Protein AF-A0A2L1S3E0-F1 (afdb_monomer_lite)

Foldseek 3Di:
DADDDAAAFAEEEEEEDDLFLVVCVVVQVVCVVVVGGYEYAYEQLSVVVCVVVVHYYYYLCNFPCLPPPQLQVQLPVQLDDDDPPRSGHSSRSSSLRSQQLVQLCVVPNNVVSVVQCVVQNPNSGANQVSLLRSCVGHVYQEYEGELDDHPNQSNLVNCQVVVRAYEYEHSDQCPPSLQQQLDPSSHPEYEYPDPVSVVVSVVSNHDHYD

Radius of gyration: 16.78 Å; chains: 1; bounding box: 41×42×45 Å

Sequence (210 aa):
MRKLPDGQIDVLFASYGGGHVAALRPVAQALVREGISVGFLGLTMAQADLESHGLDYFGFAELEGANSDDVQAWGRELAGPNVPGSPVAYHESVAYHGLNFRDHVALWGETHAWEHYAKYGRQGFLPVQTMEALLRQLQPGLVVATSSPRAEKALFISARKLGIPRICLVDLFPIQEVEWIAQPGYADILCVLNDQVRDYVISGGGRRIA

pLDDT: mean 93.92, std 6.18, range [63.31, 98.69]

Secondary structure (DSSP, 8-state):
-B-PPSS--SEEEEE-TTHHHHHHHHHHHHHHHTT--EEEEE-TTHHHHHHHTT--BB-GGGSTTTTSHHHHHHHHHHH-S--TT-SS-HHHHHHHHHHHHHHHHHHH-HHHHHHHHHHHGGGG---HHHHHHHHHHH--SEEEEES-TTHHHHHHHHHHHTT--EEEEE-S--TTTHHHHTSTTS-SEEEESSHHHHHHHHHTT---B-

Structure (mmCIF, N/CA/C/O backbone):
data_AF-A0A2L1S3E0-F1
#
_entry.id   AF-A0A2L1S3E0-F1
#
loop_
_atom_site.group_PDB
_atom_site.id
_atom_site.type_symbol
_atom_site.label_atom_id
_atom_site.label_alt_id
_atom_site.label_comp_id
_atom_site.label_asym_id
_atom_site.label_entity_id
_atom_site.label_seq_id
_atom_site.pdbx_PDB_ins_code
_atom_site.Cartn_x
_atom_site.Cartn_y
_atom_site.Cartn_z
_atom_site.occupancy
_atom_site.B_iso_or_equiv
_atom_site.auth_seq_id
_atom_site.auth_comp_id
_atom_site.auth_asym_id
_atom_site.auth_atom_id
_atom_site.pdbx_PDB_model_num
ATOM 1 N N . MET A 1 1 ? -13.302 -13.150 3.688 1.00 75.06 1 MET A N 1
ATOM 2 C CA . MET A 1 1 ? -13.400 -13.582 2.276 1.00 75.06 1 MET A CA 1
ATOM 3 C C . MET A 1 1 ? -12.535 -12.662 1.434 1.00 75.06 1 MET A C 1
ATOM 5 O O . MET A 1 1 ? -12.505 -11.464 1.691 1.00 75.06 1 MET A O 1
ATOM 9 N N . ARG A 1 2 ? -11.803 -13.211 0.461 1.00 89.31 2 ARG A N 1
ATOM 10 C CA . ARG A 1 2 ? -10.956 -12.410 -0.421 1.00 89.31 2 ARG A CA 1
ATOM 11 C C . ARG A 1 2 ? -11.810 -11.704 -1.476 1.00 89.31 2 ARG A C 1
ATOM 13 O O . ARG A 1 2 ? -12.294 -12.356 -2.400 1.00 89.31 2 ARG A O 1
ATOM 20 N N . LYS A 1 3 ? -12.056 -10.409 -1.298 1.00 87.88 3 LYS A N 1
ATOM 21 C CA . LYS A 1 3 ? -12.955 -9.618 -2.139 1.00 87.88 3 LYS A CA 1
ATOM 22 C C . LYS A 1 3 ? -12.604 -8.131 -2.061 1.00 87.88 3 LYS A C 1
ATOM 24 O O . LYS A 1 3 ? -12.509 -7.566 -0.974 1.00 87.88 3 LYS A O 1
ATOM 29 N N . LEU A 1 4 ? -12.467 -7.495 -3.223 1.00 90.50 4 LEU A N 1
ATOM 30 C CA . LEU A 1 4 ? -12.428 -6.038 -3.309 1.00 90.50 4 LEU A CA 1
ATOM 31 C C . LEU A 1 4 ? -13.820 -5.473 -2.966 1.00 90.50 4 LEU A C 1
ATOM 33 O O . LEU A 1 4 ? -14.805 -5.984 -3.505 1.00 90.50 4 LEU A O 1
ATOM 37 N N . PRO A 1 5 ? -13.934 -4.458 -2.092 1.00 90.94 5 PRO A N 1
ATOM 38 C CA . PRO A 1 5 ? -15.223 -3.85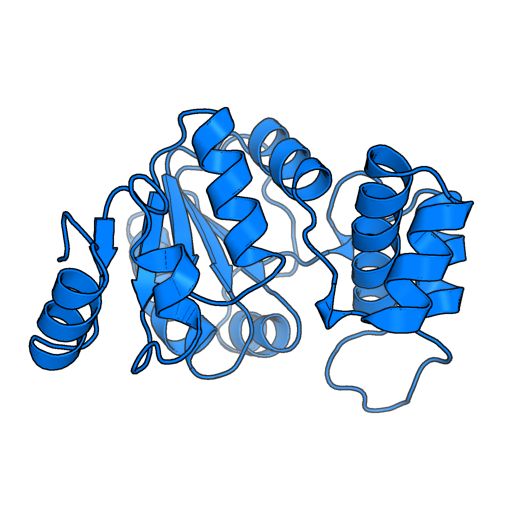2 -1.784 1.00 90.94 5 PRO A CA 1
ATOM 39 C C . PRO A 1 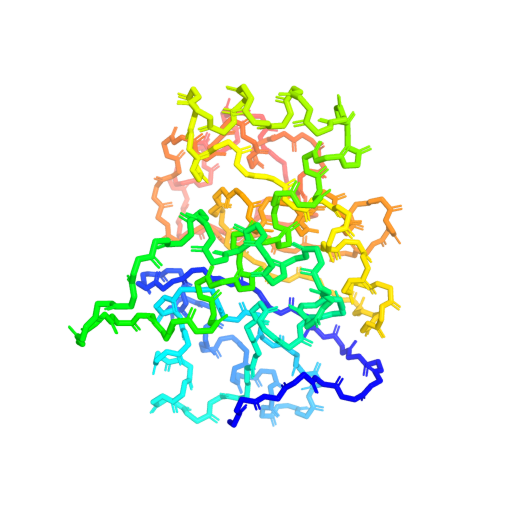5 ? -15.919 -3.304 -3.035 1.00 90.94 5 PRO A C 1
ATOM 41 O O . PRO A 1 5 ? -15.274 -2.748 -3.924 1.00 90.94 5 PRO A O 1
ATOM 44 N N . ASP A 1 6 ? -17.244 -3.443 -3.079 1.00 87.06 6 ASP A N 1
ATOM 45 C CA . ASP A 1 6 ? -18.063 -2.877 -4.146 1.00 87.06 6 ASP A CA 1
ATOM 46 C C . ASP A 1 6 ? -18.447 -1.437 -3.774 1.00 87.06 6 ASP A C 1
ATOM 48 O O . ASP A 1 6 ? -19.172 -1.211 -2.805 1.00 87.06 6 ASP A O 1
ATOM 52 N N . GLY A 1 7 ? -17.993 -0.460 -4.560 1.00 88.50 7 GLY A N 1
ATOM 53 C CA . GLY A 1 7 ? -18.339 0.949 -4.368 1.00 88.50 7 GLY A CA 1
ATOM 54 C C . GLY A 1 7 ? -17.550 1.649 -3.257 1.00 88.50 7 GLY A C 1
ATOM 55 O O . GLY A 1 7 ? -16.414 1.287 -2.951 1.00 88.50 7 GLY A O 1
ATOM 56 N N . GLN A 1 8 ? -18.148 2.706 -2.703 1.00 93.62 8 GLN A N 1
ATOM 57 C CA . GLN A 1 8 ? -17.499 3.559 -1.713 1.00 93.62 8 GLN A CA 1
ATOM 58 C C . GLN A 1 8 ? -17.400 2.871 -0.345 1.00 93.62 8 GLN A C 1
ATOM 60 O O . GLN A 1 8 ? -18.364 2.267 0.127 1.00 93.62 8 GLN A O 1
ATOM 65 N N . ILE A 1 9 ? -16.248 3.015 0.311 1.00 96.81 9 ILE A N 1
ATOM 66 C CA . ILE A 1 9 ? -16.017 2.540 1.683 1.00 96.81 9 ILE A CA 1
ATOM 67 C C . ILE A 1 9 ? -15.732 3.701 2.637 1.00 96.81 9 ILE A C 1
ATOM 69 O O . ILE A 1 9 ? -15.314 4.779 2.216 1.00 96.81 9 ILE A O 1
ATOM 73 N N . ASP A 1 10 ? -15.912 3.479 3.936 1.00 98.25 10 ASP A N 1
ATOM 74 C CA . ASP A 1 10 ? -15.620 4.499 4.943 1.00 98.25 10 ASP A CA 1
ATOM 75 C C . ASP A 1 10 ? -14.121 4.533 5.254 1.00 98.25 10 ASP A C 1
ATOM 77 O O . ASP A 1 10 ? -13.507 5.603 5.271 1.00 98.25 10 ASP A O 1
ATOM 81 N N . VAL A 1 11 ? -13.513 3.358 5.465 1.00 98.50 11 VAL A N 1
ATOM 82 C CA . VAL A 1 11 ? -12.107 3.240 5.871 1.00 98.50 11 VAL A CA 1
ATOM 83 C C . VAL A 1 11 ? -11.378 2.174 5.058 1.00 98.50 11 VAL A C 1
ATOM 85 O O . VAL A 1 11 ? -11.790 1.015 5.012 1.00 98.50 11 VAL A O 1
ATOM 88 N N . LEU A 1 12 ? -10.248 2.554 4.460 1.00 98.69 12 LEU A N 1
ATOM 89 C CA . LEU A 1 12 ? -9.314 1.626 3.827 1.00 98.69 12 LEU A CA 1
ATOM 90 C C . LEU A 1 12 ? -8.128 1.354 4.752 1.00 98.69 12 LEU A C 1
ATOM 92 O O . LEU A 1 12 ? -7.357 2.264 5.052 1.00 98.69 12 LEU A O 1
ATOM 96 N N . PHE A 1 13 ? -7.947 0.095 5.137 1.00 98.56 13 PHE A N 1
ATOM 97 C CA . PHE A 1 13 ? -6.757 -0.393 5.822 1.00 98.56 13 PHE A CA 1
ATOM 98 C C . PHE A 1 13 ? -5.742 -0.970 4.833 1.00 98.56 13 PHE A C 1
ATOM 100 O O . PHE A 1 13 ? -6.129 -1.571 3.830 1.00 98.56 13 PHE A O 1
ATOM 107 N N . ALA A 1 14 ? -4.449 -0.850 5.128 1.00 98.12 14 ALA A N 1
ATOM 108 C CA . ALA A 1 14 ? -3.400 -1.586 4.425 1.00 98.12 14 ALA A CA 1
ATOM 109 C C . ALA A 1 14 ? -2.262 -1.981 5.370 1.00 98.12 14 ALA A C 1
ATOM 111 O O . ALA A 1 14 ? -1.814 -1.165 6.175 1.00 98.12 14 ALA A O 1
ATOM 112 N N . SER A 1 15 ? -1.770 -3.216 5.254 1.00 96.94 15 SER A N 1
ATOM 113 C CA . SER A 1 15 ? -0.577 -3.649 5.991 1.00 96.94 15 SER A CA 1
ATOM 114 C C . SER A 1 15 ? 0.125 -4.846 5.359 1.00 96.94 15 SER A C 1
ATOM 116 O O . SER A 1 15 ? -0.527 -5.729 4.795 1.00 96.94 15 SER A O 1
ATOM 118 N N . TYR A 1 16 ? 1.444 -4.941 5.543 1.00 94.44 16 TYR A N 1
ATOM 119 C CA . TYR A 1 16 ? 2.162 -6.222 5.477 1.00 94.44 16 TYR A CA 1
ATOM 120 C C . TYR A 1 16 ? 1.823 -7.129 6.672 1.00 94.44 16 TYR A C 1
ATOM 122 O O . TYR A 1 16 ? 1.097 -6.749 7.590 1.00 94.44 16 TYR A O 1
ATOM 130 N N . GLY A 1 17 ? 2.296 -8.378 6.632 1.00 92.19 17 GLY A N 1
ATOM 131 C CA . GLY A 1 17 ? 2.063 -9.346 7.707 1.00 92.19 17 GLY A CA 1
ATOM 132 C C . GLY A 1 17 ? 2.899 -9.100 8.969 1.00 92.19 17 GLY A C 1
ATOM 133 O O . GLY A 1 17 ? 3.617 -8.110 9.085 1.00 92.19 17 GLY A O 1
ATOM 134 N N . GLY A 1 18 ? 2.837 -10.041 9.914 1.00 90.69 18 GLY A N 1
ATOM 135 C CA . GLY A 1 18 ? 3.563 -9.947 11.185 1.00 90.69 18 GLY A CA 1
ATOM 136 C C . GLY A 1 18 ? 2.929 -8.939 12.148 1.00 90.69 18 GLY A C 1
ATOM 137 O O . GLY A 1 18 ? 1.706 -8.894 12.275 1.00 90.69 18 GLY A O 1
ATOM 138 N N . GLY A 1 19 ? 3.758 -8.141 12.830 1.00 90.56 19 GLY A N 1
ATOM 139 C CA . GLY A 1 19 ? 3.301 -7.132 13.798 1.00 90.56 19 GLY A CA 1
ATOM 140 C C . GLY A 1 19 ? 2.358 -6.089 13.192 1.00 90.56 19 GLY A C 1
ATOM 141 O O . GLY A 1 19 ? 1.374 -5.718 13.829 1.00 90.56 19 GLY A O 1
ATOM 142 N N . HIS A 1 20 ? 2.586 -5.720 11.929 1.00 93.50 20 HIS A N 1
ATOM 143 C CA . HIS A 1 20 ? 1.802 -4.713 11.217 1.00 93.50 20 HIS A CA 1
ATOM 144 C C . HIS A 1 20 ? 0.307 -5.071 11.141 1.00 93.50 20 HIS A C 1
ATOM 146 O O . HIS A 1 20 ? -0.542 -4.344 11.664 1.00 93.50 20 HIS A O 1
ATOM 152 N N . VAL A 1 21 ? -0.030 -6.222 10.543 1.00 96.00 21 VAL A N 1
ATOM 153 C CA . VAL A 1 21 ? -1.428 -6.682 10.452 1.00 96.00 21 VAL A CA 1
ATOM 154 C C . VAL A 1 21 ? -2.016 -6.991 11.827 1.00 96.00 21 VAL A C 1
ATOM 156 O O . VAL A 1 21 ? -3.173 -6.661 12.081 1.00 96.00 21 VAL A O 1
ATOM 159 N N . ALA A 1 22 ? -1.220 -7.550 12.747 1.00 95.19 22 ALA A N 1
ATOM 160 C CA . ALA A 1 22 ? -1.679 -7.873 14.095 1.00 95.19 22 ALA A CA 1
ATOM 161 C C . ALA A 1 22 ? -2.119 -6.631 14.882 1.00 95.19 22 ALA A C 1
ATOM 163 O O . ALA A 1 22 ? -3.045 -6.720 15.691 1.00 95.19 22 ALA A O 1
ATOM 164 N N . ALA A 1 23 ? -1.497 -5.480 14.618 1.00 94.88 23 ALA A N 1
ATOM 165 C CA . ALA A 1 23 ? -1.839 -4.215 15.249 1.00 94.88 23 ALA A CA 1
ATOM 166 C C . ALA A 1 23 ? -3.093 -3.561 14.634 1.00 94.88 23 ALA A C 1
ATOM 168 O O . ALA A 1 23 ? -3.926 -3.024 15.366 1.00 94.88 23 ALA A O 1
ATOM 169 N N . LEU A 1 24 ? -3.275 -3.635 13.308 1.00 96.81 24 LEU A N 1
ATOM 170 C CA . LEU A 1 24 ? -4.423 -3.013 12.625 1.00 96.81 24 LEU A CA 1
ATOM 171 C C . LEU A 1 24 ? -5.698 -3.864 12.628 1.00 96.81 24 LEU A C 1
ATOM 173 O O . LEU A 1 24 ? -6.802 -3.317 12.696 1.00 96.81 24 LEU A O 1
ATOM 177 N N . ARG A 1 25 ? -5.577 -5.194 12.586 1.00 96.88 25 ARG A N 1
ATOM 178 C CA . ARG A 1 25 ? -6.713 -6.128 12.567 1.00 96.88 25 ARG A CA 1
ATOM 179 C C . ARG A 1 25 ? -7.761 -5.868 13.663 1.00 96.88 25 ARG A C 1
ATOM 181 O O . ARG A 1 25 ? -8.937 -5.779 13.305 1.00 96.88 25 ARG A O 1
ATOM 188 N N . PRO A 1 26 ? -7.417 -5.732 14.962 1.00 97.00 26 PRO A N 1
ATOM 189 C CA . PRO A 1 26 ? -8.428 -5.511 16.000 1.00 97.00 26 PRO A CA 1
ATOM 190 C C . PRO A 1 26 ? -9.176 -4.182 15.830 1.00 97.00 26 PRO A C 1
ATOM 192 O O . PRO A 1 26 ? -10.358 -4.110 16.169 1.00 97.00 26 PRO A O 1
ATOM 195 N N . VAL A 1 27 ? -8.523 -3.157 15.269 1.00 97.25 27 VAL A N 1
ATOM 196 C CA . VAL A 1 27 ? -9.150 -1.863 14.959 1.00 97.25 27 VAL A CA 1
ATOM 197 C C . VAL A 1 27 ? -10.161 -2.032 13.830 1.00 97.25 27 VAL A C 1
ATOM 199 O O . VAL A 1 27 ? -11.324 -1.672 13.995 1.00 97.25 27 VAL A O 1
ATOM 202 N N . ALA A 1 28 ? -9.759 -2.655 12.721 1.00 97.69 28 ALA A N 1
ATOM 203 C CA . ALA A 1 28 ? -10.654 -2.925 11.598 1.00 97.69 28 ALA A CA 1
ATOM 204 C C . ALA A 1 28 ? -11.872 -3.769 12.024 1.00 97.69 28 ALA A C 1
ATOM 206 O O . ALA A 1 28 ? -13.007 -3.432 11.696 1.00 97.69 28 ALA A O 1
ATOM 207 N N . GLN A 1 29 ? -11.664 -4.811 12.837 1.00 97.38 29 GLN A N 1
ATOM 208 C CA . GLN A 1 29 ? -12.752 -5.631 13.384 1.00 97.38 29 GLN A CA 1
ATOM 209 C C . GLN A 1 29 ? -13.701 -4.838 14.291 1.00 97.38 29 GLN A C 1
ATOM 211 O O . GLN A 1 29 ? -14.902 -5.100 14.291 1.00 97.38 29 GLN A O 1
ATOM 216 N N . ALA A 1 30 ? -13.181 -3.898 15.086 1.00 98.06 30 ALA A N 1
ATOM 217 C CA . ALA A 1 30 ? -14.017 -3.034 15.908 1.00 98.06 30 ALA A CA 1
ATOM 218 C C . ALA A 1 30 ? -14.912 -2.141 15.043 1.00 98.06 30 ALA A C 1
ATOM 220 O O . ALA A 1 30 ? -16.110 -2.093 15.290 1.00 98.06 30 ALA A O 1
ATOM 221 N N . LEU A 1 31 ? -14.367 -1.527 13.990 1.00 97.81 31 LEU A N 1
ATOM 222 C CA . LEU A 1 31 ? -15.148 -0.693 13.072 1.00 97.81 31 LEU A CA 1
ATOM 223 C C . LEU A 1 31 ? -16.235 -1.496 12.343 1.00 97.81 31 LEU A C 1
ATOM 225 O O . LEU A 1 31 ? -17.378 -1.053 12.277 1.00 97.81 31 LEU A O 1
ATOM 229 N N . VAL A 1 32 ? -15.919 -2.709 11.878 1.00 96.38 32 VAL A N 1
ATOM 230 C CA . VAL A 1 32 ? -16.915 -3.593 11.245 1.00 96.38 32 VAL A CA 1
ATOM 231 C C . VAL A 1 32 ? -18.059 -3.935 12.209 1.00 96.38 32 VAL A C 1
ATOM 233 O O . VAL A 1 32 ? -19.217 -3.950 11.797 1.00 96.38 32 VAL A O 1
ATOM 236 N N . ARG A 1 33 ? -17.775 -4.168 13.500 1.00 97.19 33 ARG A N 1
ATOM 237 C CA . ARG A 1 33 ? -18.823 -4.413 14.514 1.00 97.19 33 ARG A CA 1
ATOM 238 C C . ARG A 1 33 ? -19.738 -3.209 14.735 1.00 97.19 33 ARG A C 1
ATOM 240 O O . ARG A 1 33 ? -20.910 -3.406 15.033 1.00 97.19 33 ARG A O 1
ATOM 247 N N . GLU A 1 34 ? -19.218 -2.000 14.551 1.00 97.44 34 GLU A N 1
ATOM 248 C CA . GLU A 1 34 ? -19.990 -0.751 14.595 1.00 97.44 34 GLU A CA 1
ATOM 249 C C . GLU A 1 34 ? -20.728 -0.458 13.272 1.00 97.44 34 GLU A C 1
ATOM 251 O O . GLU A 1 34 ? -21.359 0.586 13.128 1.00 97.44 34 GLU A O 1
ATOM 256 N N . GLY A 1 35 ? -20.668 -1.368 12.292 1.00 96.19 35 GLY A N 1
ATOM 257 C CA . GLY A 1 35 ? -21.345 -1.219 11.002 1.00 96.19 35 GLY A CA 1
ATOM 258 C C . GLY A 1 35 ? -20.641 -0.279 10.021 1.00 96.19 35 GLY A C 1
ATOM 259 O O . GLY A 1 35 ? -21.253 0.129 9.037 1.00 96.19 35 GLY A O 1
ATOM 260 N N . ILE A 1 36 ? -19.374 0.063 10.269 1.00 97.06 36 ILE A N 1
ATOM 261 C CA . ILE A 1 36 ? -18.563 0.902 9.379 1.00 97.06 36 ILE A CA 1
ATOM 262 C C . ILE A 1 36 ? -18.049 0.054 8.211 1.00 97.06 36 ILE A C 1
ATOM 264 O O . ILE A 1 36 ? -17.543 -1.057 8.408 1.00 97.06 36 ILE A O 1
ATOM 268 N N . SER A 1 37 ? -18.151 0.586 6.993 1.00 96.69 37 SER A N 1
ATOM 269 C CA . SER A 1 37 ? -17.689 -0.073 5.772 1.00 96.69 37 SER A CA 1
ATOM 270 C C . SER A 1 37 ? -16.164 -0.036 5.680 1.00 96.69 37 SER A C 1
ATOM 272 O O . SER A 1 37 ? -15.549 1.026 5.545 1.00 96.69 37 SER A O 1
ATOM 274 N N . VAL A 1 38 ? -15.540 -1.212 5.755 1.00 97.00 38 VAL A N 1
ATOM 275 C CA . VAL A 1 38 ? -14.083 -1.369 5.792 1.00 97.00 38 VAL A CA 1
ATOM 276 C C . VAL A 1 38 ? -13.591 -2.162 4.585 1.00 97.00 38 VAL A C 1
ATOM 278 O O . VAL A 1 38 ? -14.080 -3.254 4.306 1.00 97.00 38 VAL A O 1
ATOM 281 N N . GLY A 1 39 ? -12.565 -1.642 3.911 1.00 97.69 39 GLY A N 1
ATOM 282 C CA . GLY A 1 39 ? -11.716 -2.410 2.999 1.00 97.69 39 GLY A CA 1
ATOM 283 C C . GLY A 1 39 ? -10.354 -2.677 3.633 1.00 97.69 39 GLY A C 1
ATOM 284 O O . GLY A 1 39 ? -9.822 -1.804 4.315 1.00 97.69 39 GLY A O 1
ATOM 285 N N . PHE A 1 40 ? -9.761 -3.850 3.397 1.00 98.31 40 PHE A N 1
ATOM 286 C CA . PHE A 1 40 ? -8.418 -4.172 3.891 1.00 98.31 40 PHE A CA 1
ATOM 287 C C . PHE A 1 40 ? -7.529 -4.699 2.758 1.00 98.31 40 PHE A C 1
ATOM 289 O O . PHE A 1 40 ? -7.698 -5.826 2.294 1.00 98.31 40 PHE A O 1
ATOM 296 N N . LEU A 1 41 ? -6.544 -3.901 2.341 1.00 98.31 41 LEU A N 1
ATOM 297 C CA . LEU A 1 41 ? -5.479 -4.325 1.436 1.00 98.31 41 LEU A CA 1
ATOM 298 C C . LEU A 1 41 ? -4.438 -5.148 2.215 1.00 98.31 41 LEU A C 1
ATOM 300 O O . LEU A 1 41 ? -3.545 -4.606 2.874 1.00 98.31 41 LEU A O 1
ATOM 304 N N . GLY A 1 42 ? -4.569 -6.471 2.157 1.00 96.81 42 GLY A N 1
ATOM 305 C CA . GLY A 1 42 ? -3.651 -7.413 2.789 1.00 96.81 42 GLY A CA 1
ATOM 306 C C . GLY A 1 42 ? -2.417 -7.642 1.921 1.00 96.81 42 GLY A C 1
ATOM 307 O O . GLY A 1 42 ? -2.506 -8.255 0.856 1.00 96.81 42 GLY A O 1
ATOM 308 N N . LEU A 1 43 ? -1.249 -7.189 2.377 1.00 94.00 43 LEU A N 1
ATOM 309 C CA . LEU A 1 43 ? 0.012 -7.342 1.652 1.00 94.00 43 LEU A CA 1
ATOM 310 C C . LEU A 1 43 ? 0.777 -8.582 2.129 1.00 94.00 43 LEU A C 1
ATOM 312 O O . LEU A 1 43 ? 0.940 -8.811 3.328 1.00 94.00 43 LEU A O 1
ATOM 316 N N . THR A 1 44 ? 1.300 -9.353 1.172 1.00 89.69 44 THR A N 1
ATOM 317 C CA . THR A 1 44 ? 2.129 -10.547 1.409 1.00 89.69 44 THR A CA 1
ATOM 318 C C . THR A 1 44 ? 1.488 -11.527 2.404 1.00 89.69 44 THR A C 1
ATOM 320 O O . THR A 1 44 ? 0.492 -12.170 2.091 1.00 89.69 44 THR A O 1
ATOM 323 N N . MET A 1 45 ? 2.049 -11.628 3.608 1.00 90.00 45 MET A N 1
ATOM 324 C CA . MET A 1 45 ? 1.650 -12.531 4.683 1.00 90.00 45 MET A CA 1
ATOM 325 C C . MET A 1 45 ? 0.418 -12.058 5.456 1.00 90.00 45 MET A C 1
ATOM 327 O O . MET A 1 45 ? -0.156 -12.848 6.201 1.00 90.00 45 MET A O 1
ATOM 331 N N . ALA A 1 46 ? 0.004 -10.795 5.302 1.00 94.25 46 ALA A N 1
ATOM 332 C CA . ALA A 1 46 ? -1.190 -10.285 5.971 1.00 94.25 46 ALA A CA 1
ATOM 333 C C . ALA A 1 46 ? -2.455 -11.031 5.536 1.00 94.25 46 ALA A C 1
ATOM 335 O O . ALA A 1 46 ? -3.378 -11.168 6.325 1.00 94.25 46 ALA A O 1
ATOM 336 N N . GLN A 1 47 ? -2.488 -11.549 4.306 1.00 94.75 47 GLN A N 1
ATOM 337 C CA . GLN A 1 47 ? -3.657 -12.237 3.753 1.00 94.75 47 GLN A CA 1
ATOM 338 C C . GLN A 1 47 ? -4.050 -13.462 4.577 1.00 94.75 47 GLN A C 1
ATOM 340 O O . GLN A 1 47 ? -5.202 -13.580 4.977 1.00 94.75 47 GLN A O 1
ATOM 345 N N . ALA A 1 48 ? -3.080 -14.323 4.900 1.00 93.06 48 ALA A N 1
ATOM 346 C CA . ALA A 1 48 ? -3.322 -15.518 5.705 1.00 93.06 48 ALA A CA 1
ATOM 347 C C . ALA A 1 48 ? -3.822 -15.174 7.118 1.00 93.06 48 ALA A C 1
ATOM 349 O O . ALA A 1 48 ? -4.695 -15.856 7.649 1.00 93.06 48 ALA A O 1
ATOM 350 N N . ASP A 1 49 ? -3.294 -14.101 7.713 1.00 95.12 49 ASP A N 1
ATOM 351 C CA . ASP A 1 49 ? -3.720 -13.622 9.028 1.00 95.12 49 ASP A CA 1
ATOM 352 C C . ASP A 1 49 ? -5.147 -13.047 9.000 1.00 95.12 49 ASP A C 1
ATOM 354 O O . ASP A 1 49 ? -5.973 -13.397 9.844 1.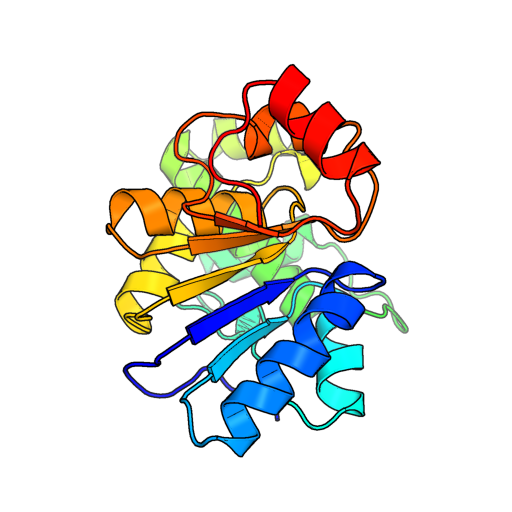00 95.12 49 ASP A O 1
ATOM 358 N N . LEU A 1 50 ? -5.472 -12.212 8.011 1.00 96.25 50 LEU A N 1
ATOM 359 C CA . LEU A 1 50 ? -6.814 -11.645 7.844 1.00 96.25 50 LEU A CA 1
ATOM 360 C C . LEU A 1 50 ? -7.846 -12.753 7.601 1.00 96.25 50 LEU A C 1
ATOM 362 O O . LEU A 1 50 ? -8.912 -12.762 8.221 1.00 96.25 50 LEU A O 1
ATOM 366 N N . GLU A 1 51 ? -7.490 -13.726 6.761 1.00 94.62 51 GLU A N 1
ATOM 367 C CA . GLU A 1 51 ? -8.316 -14.889 6.457 1.00 94.62 51 GLU A CA 1
ATOM 368 C C . GLU A 1 51 ? -8.596 -15.741 7.695 1.00 94.62 51 GLU A C 1
ATOM 370 O O . GLU A 1 51 ? -9.758 -16.036 7.982 1.00 94.62 51 GLU A O 1
ATOM 375 N N . SER A 1 52 ? -7.563 -16.081 8.475 1.00 94.62 52 SER A N 1
ATOM 376 C CA . SER A 1 52 ? -7.723 -16.915 9.673 1.00 94.62 52 SER A CA 1
ATOM 377 C C . SER A 1 52 ? -8.569 -16.252 10.763 1.00 94.62 52 SER A C 1
ATOM 379 O O . SER A 1 52 ? -9.069 -16.936 11.653 1.00 94.62 52 SER A O 1
ATOM 381 N N . HIS A 1 53 ? -8.725 -14.928 10.709 1.00 95.19 53 HIS A N 1
ATOM 382 C CA . HIS A 1 53 ? -9.537 -14.148 11.643 1.00 95.19 53 HIS A CA 1
ATOM 383 C C . HIS A 1 53 ? -10.883 -13.700 11.057 1.00 95.19 53 HIS A C 1
ATOM 385 O O . HIS A 1 53 ? -11.581 -12.897 11.684 1.00 95.19 53 HIS A O 1
ATOM 391 N N . GLY A 1 54 ? -11.253 -14.204 9.876 1.00 93.94 54 GLY A N 1
ATOM 392 C CA . GLY A 1 54 ? -12.552 -13.948 9.260 1.00 93.94 54 GLY A CA 1
ATOM 393 C C . GLY A 1 54 ? -12.784 -12.491 8.861 1.00 93.94 54 GLY A C 1
ATOM 394 O O . GLY A 1 54 ? -13.936 -12.071 8.792 1.00 93.94 54 GLY A O 1
ATOM 395 N N . LEU A 1 55 ? -11.721 -11.715 8.621 1.00 94.50 55 LEU A N 1
ATOM 396 C CA . LEU A 1 55 ? -11.845 -10.350 8.117 1.00 94.50 55 LEU A CA 1
ATOM 397 C C . LEU A 1 55 ? -11.807 -10.367 6.584 1.00 94.50 55 LEU A C 1
ATOM 399 O O . LEU A 1 55 ? -10.999 -11.075 5.978 1.00 94.50 55 LEU A O 1
ATOM 403 N N . ASP A 1 56 ? -12.701 -9.615 5.949 1.00 94.88 56 ASP A N 1
ATOM 404 C CA . ASP A 1 56 ? -12.665 -9.441 4.499 1.00 94.88 56 ASP A CA 1
ATOM 405 C C . ASP A 1 56 ? -11.436 -8.623 4.096 1.00 94.88 56 ASP A C 1
ATOM 407 O O . ASP A 1 56 ? -11.067 -7.645 4.749 1.00 94.88 56 ASP A O 1
ATOM 411 N N . TYR A 1 57 ? -10.775 -9.063 3.030 1.00 97.38 57 TYR A N 1
ATOM 412 C CA . TYR A 1 57 ? -9.540 -8.462 2.546 1.00 97.38 57 TYR A CA 1
ATOM 413 C C . TYR A 1 57 ? -9.427 -8.605 1.034 1.00 97.38 57 TYR A C 1
ATOM 415 O O . TYR A 1 57 ? -10.102 -9.429 0.422 1.00 97.38 57 TYR A O 1
ATOM 423 N N . PHE A 1 58 ? -8.526 -7.849 0.429 1.00 97.75 58 PHE A N 1
ATOM 424 C CA . PHE A 1 58 ? -8.107 -8.030 -0.956 1.00 97.75 58 PHE A CA 1
ATOM 425 C C . PHE A 1 58 ? -6.595 -7.838 -1.076 1.00 97.75 58 PHE A C 1
ATOM 427 O O . PHE A 1 58 ? -5.953 -7.270 -0.191 1.00 97.75 58 PHE A O 1
ATOM 434 N N . GLY A 1 59 ? -6.020 -8.376 -2.141 1.00 97.38 59 GLY A N 1
ATOM 435 C CA . GLY A 1 59 ? -4.606 -8.316 -2.471 1.00 97.38 59 GLY A CA 1
ATOM 436 C C . GLY A 1 59 ? -4.347 -7.556 -3.767 1.00 97.38 59 GLY A C 1
ATOM 437 O O . GLY A 1 59 ? -5.218 -6.872 -4.307 1.00 97.38 59 GLY A O 1
ATOM 438 N N . PHE A 1 60 ? -3.126 -7.691 -4.281 1.00 97.69 60 PHE A N 1
ATOM 439 C CA . PHE A 1 60 ? -2.733 -7.032 -5.527 1.00 97.69 60 PHE A CA 1
ATOM 440 C C . PHE A 1 60 ? -3.455 -7.614 -6.746 1.00 97.69 60 PHE A C 1
ATOM 442 O O . PHE A 1 60 ? -3.685 -6.885 -7.708 1.00 97.69 60 PHE A O 1
ATOM 449 N N . ALA A 1 61 ? -3.835 -8.894 -6.726 1.00 97.38 61 ALA A N 1
ATOM 450 C CA . ALA A 1 61 ? -4.504 -9.517 -7.866 1.00 97.38 61 ALA A CA 1
ATOM 451 C C . ALA A 1 61 ? -5.966 -9.081 -8.041 1.00 97.38 61 ALA A C 1
ATOM 453 O O . ALA A 1 61 ? -6.542 -9.309 -9.102 1.00 97.38 61 ALA A O 1
ATOM 454 N N . GLU A 1 62 ? -6.558 -8.435 -7.035 1.00 96.94 62 GLU A N 1
ATOM 455 C CA . GLU A 1 62 ? -7.889 -7.834 -7.150 1.00 96.94 62 GLU A CA 1
ATOM 456 C C . GLU A 1 62 ? -7.851 -6.388 -7.665 1.00 96.94 62 GLU A C 1
ATOM 458 O O . GLU A 1 62 ? -8.905 -5.813 -7.931 1.00 96.94 62 GLU A O 1
ATOM 463 N N . LEU A 1 63 ? -6.666 -5.783 -7.802 1.00 97.44 63 LEU A N 1
ATOM 464 C CA . LEU A 1 63 ? -6.540 -4.393 -8.234 1.00 97.44 63 LEU A CA 1
ATOM 465 C C . LEU A 1 63 ? -6.782 -4.234 -9.737 1.00 97.44 63 LEU A C 1
ATOM 467 O O . LEU A 1 63 ? -6.525 -5.130 -10.547 1.00 97.44 63 LEU A O 1
ATOM 471 N N . GLU A 1 64 ? -7.231 -3.043 -10.124 1.00 96.00 64 GLU A N 1
ATOM 472 C CA . GLU A 1 64 ? -7.459 -2.708 -11.523 1.00 96.00 64 GLU A CA 1
ATOM 473 C C . GLU A 1 64 ? -6.190 -2.898 -12.373 1.00 96.00 64 GLU A C 1
ATOM 475 O O . GLU A 1 64 ? -5.084 -2.441 -12.062 1.00 96.00 64 GLU A O 1
ATOM 480 N N . GLY A 1 65 ? -6.356 -3.601 -13.492 1.00 96.81 65 GLY A N 1
ATOM 481 C CA . GLY A 1 65 ? -5.264 -3.917 -14.401 1.00 96.81 65 GLY A CA 1
ATOM 482 C C . GLY A 1 65 ? -4.347 -5.046 -13.927 1.00 96.81 65 GLY A C 1
ATOM 483 O O . GLY A 1 65 ? -3.435 -5.390 -14.672 1.00 96.81 65 GLY A O 1
ATOM 484 N N . ALA A 1 66 ? -4.589 -5.684 -12.775 1.00 97.56 66 ALA A N 1
ATOM 485 C CA . ALA A 1 66 ? -3.802 -6.842 -12.344 1.00 97.56 66 ALA A CA 1
ATOM 486 C C . ALA A 1 66 ? -3.764 -7.962 -13.399 1.00 97.56 66 ALA A C 1
ATOM 488 O O . ALA A 1 66 ? -2.757 -8.646 -13.530 1.00 97.56 66 ALA A O 1
ATOM 489 N N . ASN A 1 67 ? -4.834 -8.113 -14.186 1.00 97.69 67 ASN A N 1
ATOM 490 C CA . ASN A 1 67 ? -4.969 -9.134 -15.231 1.00 97.69 67 ASN A CA 1
ATOM 491 C C . ASN A 1 67 ? -4.625 -8.644 -16.650 1.00 97.69 67 ASN A C 1
ATOM 493 O O . ASN A 1 67 ? -4.874 -9.371 -17.605 1.00 97.69 67 ASN A O 1
ATOM 497 N N . SER A 1 68 ? -4.093 -7.427 -16.807 1.00 98.31 68 SER A N 1
ATOM 498 C CA . SER A 1 68 ? -3.659 -6.929 -18.123 1.00 98.31 68 SER A CA 1
ATOM 499 C C . SER A 1 68 ? -2.418 -7.670 -18.631 1.00 98.31 68 SER A C 1
ATOM 501 O O . SER A 1 68 ? -1.599 -8.132 -17.834 1.00 98.31 68 SER A O 1
ATOM 503 N N . ASP A 1 69 ? -2.300 -7.824 -19.953 1.00 98.31 69 ASP A N 1
ATOM 504 C CA . ASP A 1 69 ? -1.277 -8.674 -20.578 1.00 98.31 69 ASP A CA 1
ATOM 505 C C . ASP A 1 69 ? 0.155 -8.239 -20.238 1.00 98.31 69 ASP A C 1
ATOM 507 O O . ASP A 1 69 ? 1.004 -9.088 -19.962 1.00 98.31 69 ASP A O 1
ATOM 511 N N . ASP A 1 70 ? 0.413 -6.930 -20.198 1.00 97.56 70 ASP A N 1
ATOM 512 C CA . ASP A 1 70 ? 1.697 -6.329 -19.822 1.00 97.56 70 ASP A CA 1
ATOM 513 C C . ASP A 1 70 ? 2.054 -6.642 -18.361 1.00 97.56 70 ASP A C 1
ATOM 515 O O . ASP A 1 70 ? 3.110 -7.214 -18.080 1.00 97.56 70 ASP A O 1
ATOM 519 N N . VAL A 1 71 ? 1.132 -6.370 -17.431 1.00 98.44 71 VAL A N 1
ATOM 520 C CA . VAL A 1 71 ? 1.285 -6.662 -15.996 1.00 98.44 71 VAL A CA 1
ATOM 521 C C . VAL A 1 71 ? 1.523 -8.148 -15.766 1.00 98.44 71 VAL A C 1
ATOM 523 O O . VAL A 1 71 ? 2.374 -8.529 -14.965 1.00 98.44 71 VAL A O 1
ATOM 526 N N . GLN A 1 72 ? 0.793 -9.003 -16.472 1.00 98.56 72 GLN A N 1
ATOM 527 C CA . GLN A 1 72 ? 0.924 -10.449 -16.358 1.00 98.56 72 GLN A CA 1
ATOM 528 C C . GLN A 1 72 ? 2.250 -10.958 -16.939 1.00 98.56 72 GLN A C 1
ATOM 530 O O . GLN A 1 72 ? 2.854 -11.868 -16.363 1.00 98.56 72 GLN A O 1
ATOM 535 N N . ALA A 1 73 ? 2.721 -10.386 -18.050 1.00 98.38 73 ALA A N 1
ATOM 536 C CA . ALA A 1 73 ? 4.007 -10.722 -18.652 1.00 98.38 73 ALA A CA 1
ATOM 537 C C . ALA A 1 73 ? 5.175 -10.326 -17.736 1.00 98.38 73 ALA A C 1
ATOM 539 O O . ALA A 1 73 ? 5.904 -11.210 -17.277 1.00 98.38 73 ALA A O 1
ATOM 540 N N . TRP A 1 74 ? 5.289 -9.040 -17.386 1.00 98.50 74 TRP A N 1
ATOM 541 C CA . TRP A 1 74 ? 6.330 -8.554 -16.475 1.00 98.50 74 TRP A CA 1
ATOM 542 C C . TRP A 1 74 ? 6.229 -9.222 -15.105 1.00 98.50 74 TRP A C 1
ATOM 544 O O . TRP A 1 74 ? 7.228 -9.642 -14.532 1.00 98.50 74 TRP A O 1
ATOM 554 N N . GLY A 1 75 ? 5.015 -9.390 -14.581 1.00 98.31 75 GLY A N 1
ATOM 555 C CA . GLY A 1 75 ? 4.783 -10.012 -13.284 1.00 98.31 75 GLY A CA 1
ATOM 556 C C . GLY A 1 75 ? 5.322 -11.439 -13.199 1.00 98.31 75 GLY A C 1
ATOM 557 O O . GLY A 1 75 ? 5.953 -11.783 -12.203 1.00 98.31 75 GLY A O 1
ATOM 558 N N . ARG A 1 76 ? 5.126 -12.263 -14.238 1.00 98.38 76 ARG A N 1
ATOM 559 C CA . ARG A 1 76 ? 5.677 -13.630 -14.290 1.00 98.38 76 ARG A CA 1
ATOM 560 C C . ARG A 1 76 ? 7.193 -13.639 -14.428 1.00 98.38 76 ARG A C 1
ATOM 562 O O . ARG A 1 76 ? 7.847 -14.439 -13.764 1.00 98.38 76 ARG A O 1
ATOM 569 N N . GLU A 1 77 ? 7.736 -12.758 -15.261 1.00 97.88 77 GLU A N 1
ATOM 570 C CA . GLU A 1 77 ? 9.184 -12.627 -15.438 1.00 97.88 77 GLU A CA 1
ATOM 571 C C . GLU A 1 77 ? 9.871 -12.248 -14.119 1.00 97.88 77 GLU A C 1
ATOM 573 O O . GLU A 1 77 ? 10.827 -12.897 -13.697 1.00 97.88 77 GLU A O 1
ATOM 578 N N . LEU A 1 78 ? 9.324 -11.255 -13.419 1.00 97.81 78 LEU A N 1
ATOM 579 C CA . LEU A 1 78 ? 9.890 -10.714 -12.187 1.00 97.81 78 LEU A CA 1
ATOM 580 C C . LEU A 1 78 ? 9.637 -11.586 -10.952 1.00 97.81 78 LEU A C 1
ATOM 582 O O . LEU A 1 78 ? 10.504 -11.665 -10.079 1.00 97.81 78 LEU A O 1
ATOM 586 N N . ALA A 1 79 ? 8.467 -12.229 -10.855 1.00 96.12 79 ALA A N 1
ATOM 587 C CA . ALA A 1 79 ? 8.150 -13.137 -9.751 1.00 96.12 79 ALA A CA 1
ATOM 588 C C . ALA A 1 79 ? 8.925 -14.462 -9.845 1.00 96.12 79 ALA A C 1
ATOM 590 O O . ALA A 1 79 ? 9.080 -15.152 -8.835 1.00 96.12 79 ALA A O 1
ATOM 591 N N . GLY A 1 80 ? 9.415 -14.815 -11.037 1.00 94.94 80 GLY A N 1
ATOM 592 C CA . GLY A 1 80 ? 10.097 -16.077 -11.286 1.00 94.94 80 GLY A CA 1
ATOM 593 C C . GLY A 1 80 ? 9.146 -17.283 -11.254 1.00 94.94 80 GLY A C 1
ATOM 594 O O . GLY A 1 80 ? 7.928 -17.131 -11.394 1.00 94.94 80 GLY A O 1
ATOM 595 N N . PRO A 1 81 ? 9.679 -18.510 -11.117 1.00 93.75 81 PRO A N 1
ATOM 596 C CA . PRO A 1 81 ? 8.864 -19.719 -11.105 1.00 93.75 81 PRO A CA 1
ATOM 597 C C . PRO A 1 81 ? 8.022 -19.828 -9.829 1.00 93.75 81 PRO A C 1
ATOM 599 O O . PRO A 1 81 ? 8.435 -19.411 -8.748 1.00 93.75 81 PRO A O 1
ATOM 602 N N . ASN A 1 82 ? 6.852 -20.461 -9.942 1.00 93.69 82 ASN A N 1
ATOM 603 C CA . ASN A 1 82 ? 6.030 -20.791 -8.783 1.00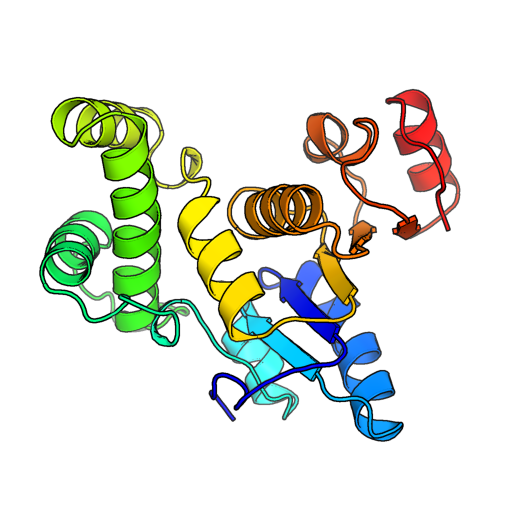 93.69 82 ASN A CA 1
ATOM 604 C C . ASN A 1 82 ? 6.775 -21.771 -7.861 1.00 93.69 82 ASN A C 1
ATOM 606 O O . ASN A 1 82 ? 7.161 -22.859 -8.291 1.00 93.69 82 ASN A O 1
ATOM 610 N N . VAL A 1 83 ? 6.943 -21.392 -6.595 1.00 89.94 83 VAL A N 1
ATOM 611 C CA . VAL A 1 83 ? 7.586 -22.214 -5.567 1.00 89.94 83 VAL A CA 1
ATOM 612 C C . VAL A 1 83 ? 6.503 -22.861 -4.696 1.00 89.94 83 VAL A C 1
ATOM 614 O O . VAL A 1 83 ? 5.814 -22.149 -3.958 1.00 89.94 83 VAL A O 1
ATOM 617 N N . PRO A 1 84 ? 6.341 -24.198 -4.738 1.00 87.62 84 PRO A N 1
ATOM 618 C CA . PRO A 1 84 ? 5.396 -24.899 -3.875 1.00 87.62 84 PRO A CA 1
ATOM 619 C C . PRO A 1 84 ? 5.649 -24.601 -2.394 1.00 87.62 84 PRO A C 1
ATOM 621 O O . PRO A 1 84 ? 6.789 -24.610 -1.937 1.00 87.62 84 PRO A O 1
ATOM 624 N N . GLY A 1 85 ? 4.579 -24.343 -1.640 1.00 83.31 85 GLY A N 1
ATOM 625 C CA . GLY A 1 85 ? 4.674 -24.004 -0.217 1.00 83.31 85 GLY A CA 1
ATOM 626 C C . GLY A 1 85 ? 5.116 -22.566 0.072 1.00 83.31 85 GLY A C 1
ATOM 627 O O . GLY A 1 85 ? 5.286 -22.223 1.241 1.00 83.31 85 GLY A O 1
ATOM 628 N N . SER A 1 86 ? 5.276 -21.715 -0.954 1.00 86.75 86 SER A N 1
ATOM 629 C CA . SER A 1 86 ? 5.402 -20.270 -0.749 1.00 86.75 86 SER A CA 1
ATOM 630 C C . SER A 1 86 ? 4.202 -19.763 0.052 1.00 86.75 86 SER A C 1
ATOM 632 O O . SER A 1 86 ? 3.060 -20.095 -0.276 1.00 86.75 86 SER A O 1
ATOM 634 N N . PRO A 1 87 ? 4.430 -18.938 1.082 1.00 84.75 87 PRO A N 1
ATOM 635 C CA . PRO A 1 87 ? 3.350 -18.499 1.943 1.00 84.75 87 PRO A CA 1
ATOM 636 C C . PRO A 1 87 ? 2.516 -17.366 1.317 1.00 84.75 87 PRO A C 1
ATOM 638 O O . PRO A 1 87 ? 1.447 -17.033 1.817 1.00 84.75 87 PRO A O 1
ATOM 641 N N . VAL A 1 88 ? 2.984 -16.799 0.199 1.00 89.25 88 VAL A N 1
ATOM 642 C CA . VAL A 1 88 ? 2.215 -15.900 -0.667 1.00 89.25 88 VAL A CA 1
ATOM 643 C C . VAL A 1 88 ? 1.867 -16.652 -1.945 1.00 89.25 88 VAL A C 1
ATOM 645 O O . VAL A 1 88 ? 2.749 -17.248 -2.574 1.00 89.25 88 VAL A O 1
ATOM 648 N N . ALA A 1 89 ? 0.594 -16.606 -2.337 1.00 92.69 89 ALA A N 1
ATOM 649 C CA . ALA A 1 89 ? 0.121 -17.247 -3.555 1.00 92.69 89 ALA A CA 1
ATOM 650 C C . ALA A 1 89 ? 0.839 -16.695 -4.801 1.00 92.69 89 ALA A C 1
ATOM 652 O O . ALA A 1 89 ? 1.211 -15.520 -4.874 1.00 92.69 89 ALA A O 1
ATOM 653 N N . TYR A 1 90 ? 1.037 -17.544 -5.808 1.00 95.69 90 TYR A N 1
ATOM 654 C CA . TYR A 1 90 ? 1.818 -17.157 -6.982 1.00 95.69 90 TYR A CA 1
ATOM 655 C C . TYR A 1 90 ? 1.166 -16.020 -7.777 1.00 95.69 90 TYR A C 1
ATOM 657 O O . TYR A 1 90 ? 1.850 -15.080 -8.168 1.00 95.69 90 TYR A O 1
ATOM 665 N N . HIS A 1 91 ? -0.158 -16.049 -7.959 1.00 95.44 91 HIS A N 1
ATOM 666 C CA . HIS A 1 91 ? -0.875 -14.994 -8.682 1.00 95.44 91 HIS A CA 1
ATOM 667 C C . HIS A 1 91 ? -0.793 -13.636 -7.973 1.00 95.44 91 HIS A C 1
ATOM 669 O O . HIS A 1 91 ? -0.693 -12.612 -8.642 1.00 95.44 91 HIS A O 1
ATOM 675 N N . GLU A 1 92 ? -0.738 -13.624 -6.638 1.00 96.12 92 GLU A N 1
ATOM 676 C CA . GLU A 1 92 ? -0.452 -12.412 -5.860 1.00 96.12 92 GLU A CA 1
ATOM 677 C C . GLU A 1 92 ? 0.946 -11.880 -6.129 1.00 96.12 92 GLU A C 1
ATOM 679 O O . GLU A 1 92 ? 1.134 -10.679 -6.300 1.00 96.12 92 GLU A O 1
ATOM 684 N N . SER A 1 93 ? 1.930 -12.776 -6.200 1.00 96.62 93 SER A N 1
ATOM 685 C CA . SER A 1 93 ? 3.305 -12.393 -6.511 1.00 96.62 93 SER A CA 1
ATOM 686 C C . SER A 1 93 ? 3.412 -11.818 -7.923 1.00 96.62 93 SER A C 1
ATOM 688 O O . SER A 1 93 ? 4.058 -10.788 -8.101 1.00 96.62 93 SER A O 1
ATOM 690 N N . VAL A 1 94 ? 2.744 -12.427 -8.907 1.00 98.19 94 VAL A N 1
ATOM 691 C CA . VAL A 1 94 ? 2.685 -11.925 -10.289 1.00 98.19 94 VAL A CA 1
ATOM 692 C C . VAL A 1 94 ? 2.041 -10.540 -10.332 1.00 98.19 94 VAL A C 1
ATOM 694 O O . VAL A 1 94 ? 2.653 -9.609 -10.852 1.00 98.19 94 VAL A O 1
ATOM 697 N N . ALA A 1 95 ? 0.858 -10.369 -9.736 1.00 98.19 95 ALA A N 1
ATOM 698 C CA . ALA A 1 95 ? 0.164 -9.083 -9.719 1.00 98.19 95 ALA A CA 1
ATOM 699 C C . ALA A 1 95 ? 0.971 -8.000 -8.987 1.00 98.19 95 ALA A C 1
ATOM 701 O O . ALA A 1 95 ? 1.090 -6.879 -9.482 1.00 98.19 95 ALA A O 1
ATOM 702 N N . TYR A 1 96 ? 1.585 -8.339 -7.848 1.00 97.75 96 TYR A N 1
ATOM 703 C CA . TYR A 1 96 ? 2.459 -7.431 -7.110 1.00 97.75 96 TYR A CA 1
ATOM 704 C C . TYR A 1 96 ? 3.619 -6.953 -7.980 1.00 97.75 96 TYR A C 1
ATOM 706 O O . TYR A 1 96 ? 3.796 -5.748 -8.140 1.00 97.75 96 TYR A O 1
ATOM 714 N N . HIS A 1 97 ? 4.394 -7.858 -8.578 1.00 98.38 97 HIS A N 1
ATOM 715 C CA . HIS A 1 97 ? 5.540 -7.439 -9.385 1.00 98.38 97 HIS A CA 1
ATOM 716 C C . HIS A 1 97 ? 5.106 -6.684 -10.643 1.00 98.38 97 HIS A C 1
ATOM 718 O O . HIS A 1 97 ? 5.668 -5.632 -10.930 1.00 98.38 97 HIS A O 1
ATOM 724 N N . GLY A 1 98 ? 4.083 -7.170 -11.347 1.00 98.56 98 GLY A N 1
ATOM 725 C CA . GLY A 1 98 ? 3.619 -6.568 -12.592 1.00 98.56 98 GLY A CA 1
ATOM 726 C C . GLY A 1 98 ? 3.075 -5.152 -12.409 1.00 98.56 98 GLY A C 1
ATOM 727 O O . GLY A 1 98 ? 3.467 -4.251 -13.145 1.00 98.56 98 GLY A O 1
ATOM 728 N N . LEU A 1 99 ? 2.228 -4.920 -11.399 1.00 98.69 99 LEU A N 1
ATOM 729 C CA . LEU A 1 99 ? 1.663 -3.591 -11.135 1.00 98.69 99 LEU A CA 1
ATOM 730 C C . LEU A 1 99 ? 2.732 -2.603 -10.660 1.00 98.69 99 LEU A C 1
ATOM 732 O O . LEU A 1 99 ? 2.782 -1.470 -11.132 1.00 98.69 99 LEU A O 1
ATOM 736 N N . ASN A 1 100 ? 3.630 -3.037 -9.769 1.00 98.56 100 ASN A N 1
ATOM 737 C CA . ASN A 1 100 ? 4.725 -2.179 -9.318 1.00 98.56 100 ASN A CA 1
ATOM 738 C C . ASN A 1 100 ? 5.696 -1.839 -10.459 1.00 98.56 100 ASN A C 1
ATOM 740 O O . ASN A 1 100 ? 6.182 -0.710 -10.532 1.00 98.56 100 ASN A O 1
ATOM 744 N N . PHE A 1 101 ? 5.971 -2.791 -11.352 1.00 98.69 101 PHE A N 1
ATOM 745 C CA . PHE A 1 101 ? 6.818 -2.543 -12.512 1.00 98.69 101 PHE A CA 1
ATOM 746 C C . PHE A 1 101 ? 6.129 -1.637 -13.535 1.00 98.69 101 PHE A C 1
ATOM 748 O O . PHE A 1 101 ? 6.761 -0.713 -14.037 1.00 98.69 101 PHE A O 1
ATOM 755 N N . ARG A 1 102 ? 4.822 -1.805 -13.771 1.00 98.56 102 ARG A N 1
ATOM 756 C CA . ARG A 1 102 ? 4.040 -0.899 -14.625 1.00 98.56 102 ARG A CA 1
ATOM 757 C C . ARG A 1 102 ? 4.113 0.551 -14.141 1.00 98.56 102 ARG A C 1
ATOM 759 O O . ARG A 1 102 ? 4.286 1.452 -14.955 1.00 98.56 102 ARG A O 1
ATOM 766 N N . ASP A 1 103 ? 4.060 0.779 -12.829 1.00 98.44 103 ASP A N 1
ATOM 767 C CA . ASP A 1 103 ? 4.273 2.108 -12.244 1.00 98.44 103 ASP A CA 1
ATOM 768 C C . ASP A 1 103 ? 5.682 2.664 -12.549 1.00 98.44 103 ASP A C 1
ATOM 770 O O . ASP A 1 103 ? 5.821 3.848 -12.863 1.00 98.44 103 ASP A O 1
ATOM 774 N N . HIS A 1 104 ? 6.734 1.833 -12.504 1.00 98.38 104 HIS A N 1
ATOM 775 C CA . HIS A 1 104 ? 8.089 2.238 -12.918 1.00 98.38 104 HIS A CA 1
ATOM 776 C C . HIS A 1 104 ? 8.165 2.561 -14.414 1.00 98.38 104 HIS A C 1
ATOM 778 O O . HIS A 1 104 ? 8.751 3.580 -14.780 1.00 98.38 104 HIS A O 1
ATOM 784 N N . VAL A 1 105 ? 7.546 1.743 -15.270 1.00 98.50 105 VAL A N 1
ATOM 785 C CA . VAL A 1 105 ? 7.476 1.976 -16.723 1.00 98.50 105 VAL A CA 1
ATOM 786 C C . VAL A 1 105 ? 6.766 3.297 -17.017 1.00 98.50 105 VAL A C 1
ATOM 788 O O . VAL A 1 105 ? 7.264 4.099 -17.805 1.00 98.50 105 VAL A O 1
ATOM 791 N N . ALA A 1 106 ? 5.648 3.573 -16.346 1.00 97.69 106 ALA A N 1
ATOM 792 C CA . ALA A 1 106 ? 4.922 4.830 -16.500 1.00 97.69 106 ALA A CA 1
ATOM 793 C C . ALA A 1 106 ? 5.740 6.051 -16.038 1.00 97.69 106 ALA A C 1
ATOM 795 O O . ALA A 1 106 ? 5.545 7.152 -16.553 1.00 97.69 106 ALA A O 1
ATOM 796 N N . LEU A 1 107 ? 6.648 5.872 -15.073 1.00 96.81 107 LEU A N 1
ATOM 797 C CA . LEU A 1 107 ? 7.461 6.951 -14.514 1.00 96.81 107 LEU A CA 1
ATOM 798 C C . LEU A 1 107 ? 8.747 7.227 -15.312 1.00 96.81 107 LEU A C 1
ATOM 800 O O . LEU A 1 107 ? 9.134 8.388 -15.450 1.00 96.81 107 LEU A O 1
ATOM 804 N N . TRP A 1 108 ? 9.422 6.188 -15.808 1.00 97.56 108 TRP A N 1
ATOM 805 C CA . TRP A 1 108 ? 10.771 6.297 -16.390 1.00 97.56 108 TRP A CA 1
ATOM 806 C C . TRP A 1 108 ? 10.910 5.712 -17.804 1.00 97.56 108 TRP A C 1
ATOM 808 O O . TRP A 1 108 ? 11.971 5.839 -18.426 1.00 97.56 108 TRP A O 1
ATOM 818 N N . GLY A 1 109 ? 9.858 5.086 -18.331 1.00 98.25 109 GLY A N 1
ATOM 819 C CA . GLY A 1 109 ? 9.927 4.244 -19.523 1.00 98.25 109 GLY A CA 1
ATOM 820 C C . GLY A 1 109 ? 10.510 2.860 -19.221 1.00 98.25 109 GLY A C 1
ATOM 821 O O . GLY A 1 109 ? 11.177 2.646 -18.209 1.00 98.25 109 GLY A O 1
ATOM 822 N N . GLU A 1 110 ? 10.258 1.904 -20.114 1.00 98.06 110 GLU A N 1
ATOM 823 C CA . GLU A 1 110 ? 10.557 0.487 -19.870 1.00 98.06 110 GLU A CA 1
ATOM 824 C C . GLU A 1 110 ? 12.049 0.192 -19.672 1.00 98.06 110 GLU A C 1
ATOM 826 O O . GLU A 1 110 ? 12.412 -0.492 -18.718 1.00 98.06 110 GLU A O 1
ATOM 831 N N . THR A 1 111 ? 12.929 0.758 -20.504 1.00 98.31 111 THR A N 1
ATOM 832 C CA . THR A 1 111 ? 14.383 0.555 -20.378 1.00 98.31 111 THR A CA 1
ATOM 833 C C . THR A 1 111 ? 14.893 0.940 -18.988 1.00 98.31 111 THR A C 1
ATOM 835 O O . THR A 1 111 ? 15.548 0.141 -18.322 1.00 98.31 111 THR A O 1
ATOM 838 N N . HIS A 1 112 ? 14.547 2.136 -18.507 1.00 98.25 112 HIS A N 1
ATOM 839 C CA . HIS A 1 112 ? 14.989 2.603 -17.193 1.00 98.25 112 HIS A CA 1
ATOM 840 C C . HIS A 1 112 ? 14.292 1.862 -16.046 1.00 98.25 112 HIS A C 1
ATOM 842 O O . HIS A 1 112 ? 14.889 1.691 -14.983 1.00 98.25 112 HIS A O 1
ATOM 848 N N . ALA A 1 113 ? 13.052 1.400 -16.239 1.00 98.31 113 ALA A N 1
ATOM 849 C CA . ALA A 1 113 ? 12.371 0.553 -15.263 1.00 98.31 113 ALA A CA 1
ATOM 850 C C . ALA A 1 113 ? 13.140 -0.760 -15.045 1.00 98.31 113 ALA A C 1
ATOM 852 O O . ALA A 1 113 ? 13.392 -1.142 -13.900 1.00 98.31 113 ALA A O 1
ATOM 853 N N . TRP A 1 114 ? 13.596 -1.403 -16.125 1.00 98.38 114 TRP A N 1
ATOM 854 C CA . TRP A 1 114 ? 14.435 -2.602 -16.050 1.00 98.38 114 TRP A CA 1
ATOM 855 C C . TRP A 1 114 ? 15.778 -2.343 -15.370 1.00 98.38 114 TRP A C 1
ATOM 857 O O . TRP A 1 114 ? 16.162 -3.100 -14.479 1.00 98.38 114 TRP A O 1
ATOM 867 N N . GLU A 1 115 ? 16.473 -1.261 -15.727 1.00 98.31 115 GLU A N 1
ATOM 868 C CA . GLU A 1 115 ? 17.735 -0.876 -15.077 1.00 98.31 115 GLU A CA 1
ATOM 869 C C . GLU A 1 115 ? 17.551 -0.633 -13.573 1.00 98.31 115 GLU A C 1
ATOM 871 O O . GLU A 1 115 ? 18.350 -1.091 -12.747 1.00 98.31 115 GLU A O 1
ATOM 876 N N . HIS A 1 116 ? 16.471 0.054 -13.198 1.00 97.81 116 HIS A N 1
ATOM 877 C CA . HIS A 1 116 ? 16.142 0.310 -11.803 1.00 97.81 116 HIS A CA 1
ATOM 878 C C . HIS A 1 116 ? 15.842 -0.991 -11.051 1.00 97.81 116 HIS A C 1
ATOM 880 O O . HIS A 1 116 ? 16.383 -1.214 -9.962 1.00 97.81 116 HIS A O 1
ATOM 886 N N . TYR A 1 117 ? 15.023 -1.873 -11.630 1.00 98.00 117 TYR A N 1
ATOM 887 C CA . TYR A 1 117 ? 14.710 -3.160 -11.019 1.00 98.00 117 TYR A CA 1
ATOM 888 C C . TYR A 1 117 ? 15.950 -4.053 -10.905 1.00 98.00 117 TYR A C 1
ATOM 890 O O . TYR A 1 117 ? 16.160 -4.668 -9.864 1.00 98.00 117 TYR A O 1
ATOM 898 N N . ALA A 1 118 ? 16.827 -4.079 -11.909 1.00 97.75 118 ALA A N 1
ATOM 899 C CA . ALA A 1 118 ? 18.078 -4.833 -11.841 1.00 97.75 118 ALA A CA 1
ATOM 900 C C . ALA A 1 118 ? 18.970 -4.372 -10.674 1.00 97.75 118 ALA A C 1
ATOM 902 O O . ALA A 1 118 ? 19.640 -5.188 -10.041 1.00 97.75 118 ALA A O 1
ATOM 903 N N . LYS A 1 119 ? 18.958 -3.071 -10.358 1.00 97.75 119 LYS A N 1
ATOM 904 C CA . LYS A 1 119 ? 19.777 -2.491 -9.287 1.00 97.75 119 LYS A CA 1
ATOM 905 C C . LYS A 1 119 ? 19.178 -2.658 -7.889 1.00 97.75 119 LYS A C 1
ATOM 907 O O . LYS A 1 119 ? 19.916 -2.921 -6.941 1.00 97.75 119 LYS A O 1
ATOM 912 N N . TYR A 1 120 ? 17.871 -2.459 -7.739 1.00 96.75 120 TYR A N 1
ATOM 913 C CA . TYR A 1 120 ? 17.217 -2.370 -6.424 1.00 96.75 120 TYR A CA 1
ATOM 914 C C . TYR A 1 120 ? 16.238 -3.518 -6.143 1.00 96.75 120 TYR A C 1
ATOM 916 O O . TYR A 1 120 ? 15.774 -3.689 -5.010 1.00 96.75 120 TYR A O 1
ATOM 924 N N . GLY A 1 121 ? 15.904 -4.308 -7.162 1.00 97.00 121 GLY A N 1
ATOM 925 C CA . GLY A 1 121 ? 14.858 -5.322 -7.123 1.00 97.00 121 GLY A CA 1
ATOM 926 C C . GLY A 1 121 ? 13.539 -4.765 -6.593 1.00 97.00 121 GLY A C 1
ATOM 927 O O . GLY A 1 121 ? 13.235 -3.573 -6.690 1.00 97.00 121 GLY A O 1
ATOM 928 N N . ARG A 1 122 ? 12.783 -5.627 -5.908 1.00 94.44 122 ARG A N 1
ATOM 929 C CA . ARG A 1 122 ? 11.516 -5.255 -5.257 1.00 94.44 122 ARG A CA 1
ATOM 930 C C . ARG A 1 122 ? 11.633 -4.166 -4.180 1.00 94.44 122 ARG A C 1
ATOM 932 O O . ARG A 1 122 ? 10.606 -3.674 -3.719 1.00 94.44 122 ARG A O 1
ATOM 939 N N . GLN A 1 123 ? 12.841 -3.835 -3.712 1.00 94.44 123 GLN A N 1
ATOM 940 C CA . GLN A 1 123 ? 13.027 -2.773 -2.716 1.00 94.44 123 GLN A CA 1
ATOM 941 C C . GLN A 1 123 ? 12.896 -1.378 -3.340 1.00 94.44 123 GLN A C 1
ATOM 943 O O . GLN A 1 123 ? 12.577 -0.431 -2.629 1.00 94.44 123 GLN A O 1
ATOM 948 N N . GLY A 1 124 ? 13.073 -1.258 -4.661 1.00 95.44 124 GLY A N 1
ATOM 949 C CA . GLY A 1 124 ? 12.867 -0.007 -5.401 1.00 95.44 124 GLY A CA 1
ATOM 950 C C . GLY A 1 124 ? 11.400 0.316 -5.714 1.00 95.44 124 GLY A C 1
ATOM 951 O O . GLY A 1 124 ? 11.093 1.378 -6.251 1.00 95.44 124 GLY A O 1
ATOM 952 N N . PHE A 1 125 ? 10.472 -0.590 -5.406 1.00 97.50 125 PHE A N 1
ATOM 953 C CA . PHE A 1 125 ? 9.063 -0.419 -5.738 1.00 97.50 125 PHE A CA 1
ATOM 954 C C . PHE A 1 125 ? 8.365 0.667 -4.911 1.00 97.50 125 PHE A C 1
ATOM 956 O O . PHE A 1 125 ? 8.483 0.727 -3.688 1.00 97.50 125 PHE A O 1
ATOM 963 N N . LEU A 1 126 ? 7.578 1.507 -5.584 1.00 97.25 126 LEU A N 1
ATOM 964 C CA . LEU A 1 126 ? 6.757 2.544 -4.961 1.00 97.25 126 LEU A CA 1
ATOM 965 C C . LEU A 1 126 ? 5.502 2.783 -5.826 1.00 97.25 126 LEU A C 1
ATOM 967 O O . LEU A 1 126 ? 5.513 3.686 -6.662 1.00 97.25 126 LEU A O 1
ATOM 971 N N . PRO A 1 127 ? 4.439 1.973 -5.657 1.00 97.75 127 PRO A N 1
ATOM 972 C CA . PRO A 1 127 ? 3.322 1.889 -6.603 1.00 97.75 127 PRO A CA 1
ATOM 973 C C . PRO A 1 127 ? 2.305 3.033 -6.427 1.00 97.75 127 PRO A C 1
ATOM 975 O O . PRO A 1 127 ? 1.158 2.813 -6.043 1.00 97.75 127 PRO A O 1
ATOM 978 N N . VAL A 1 128 ? 2.727 4.285 -6.621 1.00 98.19 128 VAL A N 1
ATOM 979 C CA . VAL A 1 128 ? 1.882 5.471 -6.389 1.00 98.19 128 VAL A CA 1
ATOM 980 C C . VAL A 1 128 ? 0.698 5.545 -7.356 1.00 98.19 128 VAL A C 1
ATOM 982 O O . VAL A 1 128 ? -0.400 5.865 -6.919 1.00 98.19 128 VAL A O 1
ATOM 985 N N . GLN A 1 129 ? 0.878 5.266 -8.646 1.00 98.31 129 GLN A N 1
ATOM 986 C CA . GLN A 1 129 ? -0.226 5.334 -9.612 1.00 98.31 129 GLN A CA 1
ATOM 987 C C . GLN A 1 129 ? -1.234 4.212 -9.366 1.00 98.31 129 GLN A C 1
ATOM 989 O O . GLN A 1 129 ? -2.438 4.465 -9.340 1.00 98.31 129 GLN A O 1
ATOM 994 N N . THR A 1 130 ? -0.745 2.999 -9.093 1.00 98.56 130 THR A N 1
ATOM 995 C CA . THR A 1 130 ? -1.602 1.867 -8.716 1.00 98.56 130 THR A CA 1
ATOM 996 C C . THR A 1 130 ? -2.417 2.171 -7.447 1.00 98.56 130 THR A C 1
ATOM 998 O O . THR A 1 130 ? -3.626 1.937 -7.423 1.00 98.56 130 THR A O 1
ATOM 1001 N N . MET A 1 131 ? -1.802 2.741 -6.402 1.00 98.69 131 MET A N 1
ATOM 1002 C CA . MET A 1 131 ? -2.532 3.113 -5.179 1.00 98.69 131 MET A CA 1
ATOM 1003 C C . MET A 1 131 ? -3.488 4.294 -5.399 1.00 98.69 131 MET A C 1
ATOM 1005 O O . MET A 1 131 ? -4.560 4.334 -4.800 1.00 98.69 131 MET A O 1
ATOM 1009 N N . GLU A 1 132 ? -3.143 5.252 -6.261 1.00 98.62 132 GLU A N 1
ATOM 1010 C CA . GLU A 1 132 ? -4.040 6.352 -6.622 1.00 98.62 132 GLU A CA 1
ATOM 1011 C C . GLU A 1 132 ? -5.292 5.846 -7.354 1.00 98.62 132 GLU A C 1
ATOM 1013 O O . GLU A 1 132 ? -6.395 6.281 -7.023 1.00 98.62 132 GLU A O 1
ATOM 1018 N N . ALA A 1 133 ? -5.147 4.897 -8.285 1.00 98.25 133 ALA A N 1
ATOM 1019 C CA . ALA A 1 133 ? -6.275 4.258 -8.966 1.00 98.25 133 ALA A CA 1
ATOM 1020 C C . ALA A 1 133 ? -7.197 3.529 -7.975 1.00 98.25 133 ALA A C 1
ATOM 1022 O O . ALA A 1 133 ? -8.406 3.766 -7.976 1.00 98.25 133 ALA A O 1
ATOM 1023 N N . LEU A 1 134 ? -6.623 2.748 -7.051 1.00 98.44 134 LEU A N 1
ATOM 1024 C CA . LEU A 1 134 ? -7.374 2.086 -5.978 1.00 98.44 134 LEU A CA 1
ATOM 1025 C C . LEU A 1 134 ? -8.191 3.084 -5.142 1.00 98.44 134 LEU A C 1
ATOM 1027 O O . LEU A 1 134 ? -9.376 2.871 -4.888 1.00 98.44 134 LEU A O 1
ATOM 1031 N N . LEU A 1 135 ? -7.576 4.192 -4.722 1.00 98.62 135 LEU A N 1
ATOM 1032 C CA . LEU A 1 135 ? -8.261 5.213 -3.925 1.00 98.62 135 LEU A CA 1
ATOM 1033 C C . LEU A 1 135 ? -9.360 5.934 -4.712 1.00 98.62 135 LEU A C 1
ATOM 1035 O O . LEU A 1 135 ? -10.381 6.294 -4.132 1.00 98.62 135 LEU A O 1
ATOM 1039 N N . ARG A 1 136 ? -9.184 6.133 -6.023 1.00 97.94 136 ARG A N 1
ATOM 1040 C CA . ARG A 1 136 ? -10.234 6.690 -6.892 1.00 97.94 136 ARG A CA 1
ATOM 1041 C C . ARG A 1 136 ? -11.403 5.727 -7.067 1.00 97.94 136 ARG A C 1
ATOM 1043 O O . ARG A 1 136 ? -12.537 6.189 -7.120 1.00 97.94 136 ARG A O 1
ATOM 1050 N N . GLN A 1 137 ? -11.130 4.427 -7.131 1.00 97.19 137 GLN A N 1
ATOM 1051 C CA . GLN A 1 137 ? -12.151 3.390 -7.249 1.00 97.19 137 GLN A CA 1
ATOM 1052 C C . GLN A 1 137 ? -12.975 3.249 -5.961 1.00 97.19 137 GLN A C 1
ATOM 1054 O O . GLN A 1 137 ? -14.200 3.204 -6.024 1.00 97.19 137 GLN A O 1
ATOM 1059 N N . LEU A 1 138 ? -12.311 3.185 -4.803 1.00 97.81 138 LEU A N 1
ATOM 1060 C CA . LEU A 1 138 ? -12.965 2.920 -3.513 1.00 97.81 138 LEU A CA 1
ATOM 1061 C C . LEU A 1 138 ? -13.436 4.183 -2.778 1.00 97.81 138 LEU A C 1
ATOM 1063 O O . LEU A 1 138 ? -14.211 4.082 -1.832 1.00 97.81 138 LEU A O 1
ATOM 1067 N N . GLN A 1 139 ? -12.937 5.360 -3.166 1.00 97.88 139 GLN A N 1
ATOM 1068 C CA . GLN A 1 139 ? -13.251 6.666 -2.570 1.00 97.88 139 GLN A CA 1
ATOM 1069 C C . GLN A 1 139 ? -13.319 6.666 -1.023 1.00 97.88 139 GLN A C 1
ATOM 1071 O O . GLN A 1 139 ? -14.305 7.160 -0.463 1.00 97.88 139 GLN A O 1
ATOM 1076 N N . PRO A 1 140 ? -12.310 6.119 -0.311 1.00 98.31 140 PRO A N 1
ATOM 1077 C CA . PRO A 1 140 ? -12.392 5.979 1.135 1.00 98.31 140 PRO A CA 1
ATOM 1078 C C . PRO A 1 140 ? -12.460 7.339 1.834 1.00 98.31 140 PRO A C 1
ATOM 1080 O O . PRO A 1 140 ? -11.754 8.277 1.455 1.00 98.31 140 PRO A O 1
ATOM 1083 N N . GLY A 1 141 ? -13.261 7.426 2.897 1.00 98.31 141 GLY A N 1
ATOM 1084 C CA . GLY A 1 141 ? -13.290 8.596 3.781 1.00 98.31 141 GLY A CA 1
ATOM 1085 C C . GLY A 1 141 ? -12.030 8.739 4.644 1.00 98.31 141 GLY A C 1
ATOM 1086 O O . GLY A 1 141 ? -11.699 9.842 5.081 1.00 98.31 141 GLY A O 1
ATOM 1087 N N . LEU A 1 142 ? -11.312 7.637 4.873 1.00 98.56 142 LEU A N 1
ATOM 1088 C CA . LEU A 1 142 ? -10.090 7.574 5.670 1.00 98.56 142 LEU A CA 1
ATOM 1089 C C . LEU A 1 142 ? -9.172 6.444 5.184 1.00 98.56 142 LEU A C 1
ATOM 1091 O O . LEU A 1 142 ? -9.631 5.344 4.877 1.00 98.56 142 LEU A O 1
ATOM 1095 N N . VAL A 1 143 ? -7.862 6.687 5.192 1.00 98.62 143 VAL A N 1
ATOM 1096 C CA . VAL A 1 143 ? -6.836 5.652 4.999 1.00 98.62 143 VAL A CA 1
ATOM 1097 C C . VAL A 1 143 ? -6.106 5.377 6.311 1.00 98.62 143 VAL A C 1
ATOM 1099 O O . VAL A 1 143 ? -5.615 6.298 6.963 1.00 98.62 143 VAL A O 1
ATOM 1102 N N . VAL A 1 144 ? -5.973 4.106 6.673 1.00 98.44 144 VAL A N 1
ATOM 1103 C CA . VAL A 1 144 ? -5.186 3.659 7.825 1.00 98.44 144 VAL A CA 1
ATOM 1104 C C . VAL A 1 144 ? -4.159 2.636 7.360 1.00 98.44 144 VAL A C 1
ATOM 1106 O O . VAL A 1 144 ? -4.501 1.615 6.778 1.00 98.44 144 VAL A O 1
ATOM 1109 N N . ALA A 1 145 ? -2.883 2.883 7.610 1.00 97.69 145 ALA A N 1
ATOM 1110 C CA . ALA A 1 145 ? -1.837 1.906 7.317 1.00 97.69 145 ALA A CA 1
ATOM 1111 C C . ALA A 1 145 ? -0.749 1.956 8.385 1.00 97.69 145 ALA A C 1
ATOM 1113 O O . ALA A 1 145 ? -0.763 2.833 9.255 1.00 97.69 145 ALA A O 1
ATOM 1114 N N . THR A 1 146 ? 0.181 1.010 8.344 1.00 94.62 146 THR A N 1
ATOM 1115 C CA . THR A 1 146 ? 1.360 1.055 9.207 1.00 94.62 146 THR A CA 1
ATOM 1116 C C . THR A 1 146 ? 2.477 1.893 8.583 1.00 94.62 146 THR A C 1
ATOM 1118 O O . THR A 1 146 ? 2.329 2.502 7.519 1.00 94.62 146 THR A O 1
ATOM 1121 N N . SER A 1 147 ? 3.621 1.970 9.259 1.00 90.94 147 SER A N 1
ATOM 1122 C CA . SER A 1 147 ? 4.776 2.751 8.806 1.00 90.94 147 SER A CA 1
ATOM 1123 C C . SER A 1 147 ? 5.615 2.077 7.717 1.00 90.94 147 SER A C 1
ATOM 1125 O O . SER A 1 147 ? 6.627 2.645 7.306 1.00 90.94 147 SER A O 1
ATOM 1127 N N . SER A 1 148 ? 5.216 0.898 7.233 1.00 89.31 148 SER A N 1
ATOM 1128 C CA . SER A 1 148 ? 6.012 0.098 6.302 1.00 89.31 148 SER A CA 1
ATOM 1129 C C . SER A 1 148 ? 6.289 0.787 4.950 1.00 89.31 148 SER A C 1
ATOM 1131 O O . SER A 1 148 ? 5.502 1.606 4.461 1.00 89.31 148 SER A O 1
ATOM 1133 N N . PRO A 1 149 ? 7.405 0.444 4.277 1.00 88.50 149 PRO A N 1
ATOM 1134 C CA . PRO A 1 149 ? 7.782 1.061 3.010 1.00 88.50 149 PRO A CA 1
ATOM 1135 C C . PRO A 1 149 ? 6.940 0.549 1.823 1.00 88.50 149 PRO A C 1
ATOM 1137 O O . PRO A 1 149 ? 6.142 -0.388 1.920 1.00 88.50 149 PRO A O 1
ATOM 1140 N N . ARG A 1 150 ? 7.205 1.112 0.637 1.00 94.38 150 ARG A N 1
ATOM 1141 C CA . ARG A 1 150 ? 6.648 0.684 -0.661 1.00 94.38 150 ARG A CA 1
ATOM 1142 C C . ARG A 1 150 ? 5.132 0.896 -0.739 1.00 94.38 150 ARG A C 1
ATOM 1144 O O . ARG 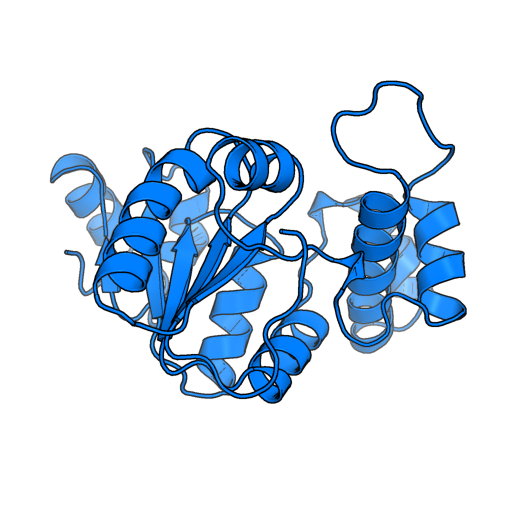A 1 150 ? 4.723 2.046 -0.806 1.00 94.38 150 ARG A O 1
ATOM 1151 N N . ALA A 1 151 ? 4.304 -0.151 -0.745 1.00 96.56 151 ALA A N 1
ATOM 1152 C CA . ALA A 1 151 ? 2.859 -0.031 -0.972 1.00 96.56 151 ALA A CA 1
ATOM 1153 C C . ALA A 1 151 ? 2.137 0.845 0.071 1.00 96.56 151 ALA A C 1
ATOM 1155 O O . ALA A 1 151 ? 1.375 1.720 -0.321 1.00 96.56 151 ALA A O 1
ATOM 1156 N N . GLU A 1 152 ? 2.418 0.695 1.368 1.00 96.69 152 GLU A N 1
ATOM 1157 C CA . GLU A 1 152 ? 1.788 1.527 2.413 1.00 96.69 152 GLU A CA 1
ATOM 1158 C C . GLU A 1 152 ? 2.231 2.996 2.314 1.00 96.69 152 GLU A C 1
ATOM 1160 O O . GLU A 1 152 ? 1.406 3.911 2.295 1.00 96.69 152 GLU A O 1
ATOM 1165 N N . LYS A 1 153 ? 3.533 3.231 2.106 1.00 96.12 153 LYS A N 1
ATOM 1166 C CA . LYS A 1 153 ? 4.070 4.564 1.792 1.00 96.12 153 LYS A CA 1
ATOM 1167 C C . LYS A 1 153 ? 3.422 5.171 0.538 1.00 96.12 153 LYS A C 1
ATOM 1169 O O . LYS A 1 153 ? 3.050 6.344 0.545 1.00 96.12 153 LYS A O 1
ATOM 1174 N N . ALA A 1 154 ? 3.279 4.397 -0.537 1.00 97.69 154 ALA A N 1
ATOM 1175 C CA . ALA A 1 154 ? 2.644 4.828 -1.780 1.00 97.69 154 ALA A CA 1
ATOM 1176 C C . ALA A 1 154 ? 1.154 5.136 -1.586 1.00 97.69 154 ALA A C 1
ATOM 1178 O O . ALA A 1 154 ? 0.656 6.106 -2.160 1.00 97.69 154 ALA A O 1
ATOM 1179 N N . LEU A 1 155 ? 0.466 4.372 -0.736 1.00 98.25 155 LEU A N 1
ATOM 1180 C CA . LEU A 1 155 ? -0.924 4.614 -0.371 1.00 98.25 155 LEU A CA 1
ATOM 1181 C C . LEU A 1 155 ? -1.076 5.964 0.330 1.00 98.25 155 LEU A C 1
ATOM 1183 O O . LEU A 1 155 ? -1.913 6.766 -0.080 1.00 98.25 155 LEU A O 1
ATOM 1187 N N . PHE A 1 156 ? -0.212 6.284 1.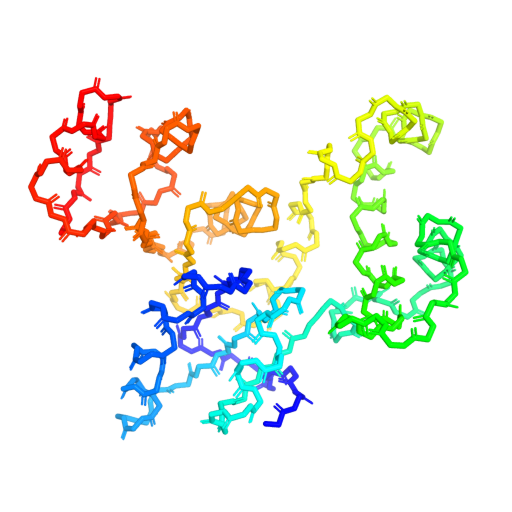299 1.00 97.69 156 PHE A N 1
ATOM 1188 C CA . PHE A 1 156 ? -0.238 7.605 1.926 1.00 97.69 156 PHE A CA 1
ATOM 1189 C C . PHE A 1 156 ? 0.112 8.730 0.954 1.00 97.69 156 PHE A C 1
ATOM 1191 O O . PHE A 1 156 ? -0.560 9.760 0.983 1.00 97.69 156 PHE A O 1
ATOM 1198 N N . ILE A 1 157 ? 1.113 8.563 0.084 1.00 97.12 157 ILE A N 1
ATOM 1199 C CA . ILE A 1 157 ? 1.435 9.566 -0.950 1.00 97.12 157 ILE A CA 1
ATOM 1200 C C . ILE A 1 157 ? 0.209 9.833 -1.833 1.00 97.12 157 ILE A C 1
ATOM 1202 O O . ILE A 1 157 ? -0.100 10.988 -2.127 1.00 97.12 157 ILE A O 1
ATOM 1206 N N . SER A 1 158 ? -0.505 8.782 -2.224 1.00 98.19 158 SER A N 1
ATOM 1207 C CA . SER A 1 158 ? -1.689 8.874 -3.083 1.00 98.19 158 SER A CA 1
ATOM 1208 C C . SER A 1 158 ? -2.868 9.520 -2.355 1.00 98.19 158 SER A C 1
ATOM 1210 O O . SER A 1 158 ? -3.468 10.460 -2.872 1.00 98.19 158 SER A O 1
ATOM 1212 N N . ALA A 1 159 ? -3.127 9.119 -1.108 1.00 98.31 159 ALA A N 1
ATOM 1213 C CA . ALA A 1 159 ? -4.149 9.723 -0.255 1.00 98.31 159 ALA A CA 1
ATOM 1214 C C . ALA A 1 159 ? -3.914 11.229 -0.072 1.00 98.31 159 ALA A C 1
ATOM 1216 O O . ALA A 1 159 ? -4.857 12.011 -0.176 1.00 98.31 159 ALA A O 1
ATOM 1217 N N . ARG A 1 160 ? -2.648 11.663 0.075 1.00 97.00 160 ARG A N 1
ATOM 1218 C CA . ARG A 1 160 ? -2.293 13.094 0.105 1.00 97.00 160 ARG A CA 1
ATOM 1219 C C . ARG A 1 160 ? -2.797 13.839 -1.112 1.00 97.00 160 ARG A C 1
ATOM 1221 O O . ARG A 1 160 ? -3.397 14.899 -0.975 1.00 97.00 160 ARG A O 1
ATOM 1228 N N . LYS A 1 161 ? -2.466 13.316 -2.295 1.00 97.06 161 LYS A N 1
ATOM 1229 C CA . LYS A 1 161 ? -2.766 13.958 -3.577 1.00 97.06 161 LYS A CA 1
ATOM 1230 C C . LYS A 1 161 ? -4.270 14.116 -3.768 1.00 97.06 161 LYS A C 1
ATOM 1232 O O . LYS A 1 161 ? -4.702 15.096 -4.361 1.00 97.06 161 LYS A O 1
ATOM 1237 N N . LEU A 1 162 ? -5.038 13.165 -3.243 1.00 97.94 162 LEU A N 1
ATOM 1238 C CA . LEU A 1 162 ? -6.494 13.134 -3.324 1.00 97.94 162 LEU A CA 1
ATOM 1239 C C . LEU A 1 162 ? -7.193 13.859 -2.163 1.00 97.94 162 LEU A C 1
ATOM 1241 O O . LEU A 1 162 ? -8.416 13.932 -2.156 1.00 97.94 162 LEU A O 1
ATOM 1245 N N . GLY A 1 163 ? -6.448 14.396 -1.191 1.00 97.69 163 GLY A N 1
ATOM 1246 C CA . GLY A 1 163 ? -7.023 15.065 -0.021 1.00 97.69 163 GLY A CA 1
ATOM 1247 C C . GLY A 1 163 ? -7.743 14.122 0.949 1.00 97.69 163 GLY A C 1
ATOM 1248 O O . GLY A 1 163 ? -8.593 14.577 1.709 1.00 97.69 163 GLY A O 1
ATOM 1249 N N . ILE A 1 164 ? -7.418 12.826 0.926 1.00 98.38 164 ILE A N 1
ATOM 1250 C CA . ILE A 1 164 ? -8.022 11.819 1.803 1.00 98.38 164 ILE A CA 1
ATOM 1251 C C . ILE A 1 164 ? -7.290 11.831 3.158 1.00 98.38 164 ILE A C 1
ATOM 1253 O O . ILE A 1 164 ? -6.055 11.707 3.172 1.00 98.38 164 ILE A O 1
ATOM 1257 N N . PRO A 1 165 ? -8.018 11.972 4.285 1.00 98.06 165 PRO A N 1
ATOM 1258 C CA . PRO A 1 165 ? -7.452 11.872 5.625 1.00 98.06 165 PRO A CA 1
ATOM 1259 C C . PRO A 1 165 ? -6.718 10.554 5.853 1.00 98.06 165 PRO A C 1
ATOM 1261 O O . PRO A 1 165 ? -7.087 9.513 5.300 1.00 98.06 165 PRO A O 1
ATOM 1264 N N . ARG A 1 166 ? -5.684 10.579 6.696 1.00 97.62 166 ARG A N 1
ATOM 1265 C CA . ARG A 1 166 ? -4.839 9.403 6.916 1.00 97.62 166 ARG A CA 1
ATOM 1266 C C . ARG A 1 166 ? -4.212 9.299 8.289 1.00 97.62 166 ARG A C 1
ATOM 1268 O O . ARG A 1 166 ? -3.626 10.252 8.803 1.00 97.62 166 ARG A O 1
ATOM 1275 N N . ILE A 1 167 ? -4.263 8.083 8.818 1.00 97.56 167 ILE A N 1
ATOM 1276 C CA . ILE A 1 167 ? -3.671 7.697 10.095 1.00 97.56 167 ILE A CA 1
ATOM 1277 C C . ILE A 1 167 ? -2.578 6.668 9.831 1.00 97.56 167 ILE A C 1
ATOM 1279 O O . ILE A 1 167 ? -2.811 5.659 9.165 1.00 97.56 167 ILE A O 1
ATOM 1283 N N . CYS A 1 168 ? -1.391 6.916 10.372 1.00 96.56 168 CYS A N 1
ATOM 1284 C CA . CYS A 1 168 ? -0.292 5.961 10.345 1.00 96.56 168 CYS A CA 1
ATOM 1285 C C . CYS A 1 168 ? -0.101 5.362 11.736 1.00 96.56 168 CYS A C 1
ATOM 1287 O O . CYS A 1 168 ? 0.180 6.095 12.684 1.00 96.56 168 CYS A O 1
ATOM 1289 N N . LEU A 1 169 ? -0.220 4.039 11.850 1.00 95.31 169 LEU A N 1
ATOM 1290 C CA . LEU A 1 169 ? 0.118 3.310 13.069 1.00 95.31 169 LEU A CA 1
ATOM 1291 C C . LEU A 1 169 ? 1.581 2.866 13.023 1.00 95.31 169 LEU A C 1
ATOM 1293 O O . LEU A 1 169 ? 1.997 2.143 12.120 1.00 95.31 169 LEU A O 1
ATOM 1297 N N . VAL A 1 170 ? 2.357 3.285 14.011 1.00 91.69 170 VAL A N 1
ATOM 1298 C CA . VAL A 1 170 ? 3.741 2.855 14.188 1.00 91.69 170 VAL A CA 1
ATOM 1299 C C . VAL A 1 170 ? 3.739 1.691 15.177 1.00 91.69 170 VAL A C 1
ATOM 1301 O O . VAL A 1 170 ? 3.581 1.889 16.383 1.00 91.69 170 VAL A O 1
ATOM 1304 N N . ASP A 1 171 ? 3.851 0.471 14.655 1.00 83.12 171 ASP A N 1
ATOM 1305 C CA . ASP A 1 171 ? 3.705 -0.770 15.425 1.00 83.12 171 ASP A CA 1
ATOM 1306 C C . ASP A 1 171 ? 4.938 -1.103 16.280 1.00 83.12 171 ASP A C 1
ATOM 1308 O O . ASP A 1 171 ? 4.816 -1.769 17.309 1.00 83.12 171 ASP A O 1
ATOM 1312 N N . LEU A 1 172 ? 6.116 -0.604 15.892 1.00 84.50 172 LEU A N 1
ATOM 1313 C CA . LEU A 1 172 ? 7.397 -0.818 16.574 1.00 84.50 172 LEU A CA 1
ATOM 1314 C C . LEU A 1 172 ? 8.221 0.477 16.665 1.00 84.50 172 LEU A C 1
ATOM 1316 O O . LEU A 1 172 ? 7.737 1.567 16.384 1.00 84.50 172 LEU A O 1
ATOM 1320 N N . PHE A 1 173 ? 9.481 0.379 17.094 1.00 85.00 173 PHE A N 1
ATOM 1321 C CA . PHE A 1 173 ? 10.394 1.521 17.101 1.00 85.00 173 PHE A CA 1
ATOM 1322 C C . PHE A 1 173 ? 10.870 1.833 15.662 1.00 85.00 173 PHE A C 1
ATOM 1324 O O . PHE A 1 173 ? 11.541 0.987 15.066 1.00 85.00 173 PHE A O 1
ATOM 1331 N N . PRO A 1 174 ? 10.551 3.010 15.088 1.00 83.06 174 PRO A N 1
ATOM 1332 C CA . PRO A 1 174 ? 10.717 3.277 13.657 1.00 83.06 174 PRO A CA 1
ATOM 1333 C C . PRO A 1 174 ? 12.140 3.741 13.318 1.00 83.06 174 PRO A C 1
ATOM 1335 O O . PRO A 1 174 ? 12.385 4.936 13.188 1.00 83.06 174 PRO A O 1
ATOM 1338 N N . ILE A 1 175 ? 13.102 2.826 13.190 1.00 83.19 175 ILE A N 1
ATOM 1339 C CA . ILE A 1 175 ? 14.513 3.203 12.971 1.00 83.19 175 ILE A CA 1
ATOM 1340 C C . ILE A 1 175 ? 14.735 3.773 11.564 1.00 83.19 175 ILE A C 1
ATOM 1342 O O . ILE A 1 175 ? 15.395 4.798 11.417 1.00 83.19 175 ILE A O 1
ATOM 1346 N N . GLN A 1 176 ? 14.209 3.112 10.531 1.00 84.00 176 GLN A N 1
ATOM 1347 C CA . GLN A 1 176 ? 14.362 3.555 9.135 1.00 84.00 176 GLN A CA 1
ATOM 1348 C C . GLN A 1 176 ? 13.162 4.396 8.705 1.00 84.00 176 GLN A C 1
ATOM 1350 O O . GLN A 1 176 ? 13.285 5.375 7.974 1.00 84.00 176 GLN A O 1
ATOM 1355 N N . GLU A 1 177 ? 11.991 4.033 9.216 1.00 85.81 177 GLU A N 1
ATOM 1356 C CA . GLU A 1 177 ? 10.707 4.610 8.864 1.00 85.81 177 GLU A CA 1
ATOM 1357 C C . GLU A 1 177 ? 10.626 6.091 9.232 1.00 85.81 177 GLU A C 1
ATOM 1359 O O . GLU A 1 177 ? 9.952 6.854 8.534 1.00 85.81 177 GLU A O 1
ATOM 1364 N N . VAL A 1 178 ? 11.351 6.518 10.279 1.00 85.94 178 VAL A N 1
ATOM 1365 C CA . VAL A 1 178 ? 11.422 7.922 10.719 1.00 85.94 178 VAL A CA 1
ATOM 1366 C C . VAL A 1 178 ? 11.780 8.873 9.578 1.00 85.94 178 VAL A C 1
ATOM 1368 O O . VAL A 1 178 ? 11.235 9.975 9.527 1.00 85.94 178 VAL A O 1
ATOM 1371 N N . GLU A 1 179 ? 12.589 8.431 8.607 1.00 86.75 179 GLU A N 1
ATOM 1372 C CA . GLU A 1 179 ? 12.988 9.237 7.446 1.00 86.75 179 GLU A CA 1
ATOM 1373 C C . GLU A 1 179 ? 11.794 9.747 6.629 1.00 86.75 179 GLU A C 1
ATOM 1375 O O . GLU A 1 179 ? 11.876 10.819 6.020 1.00 86.75 179 GLU A O 1
ATOM 1380 N N . TRP A 1 180 ? 10.679 9.006 6.613 1.00 86.88 180 TRP A N 1
ATOM 1381 C CA . TRP A 1 180 ? 9.464 9.404 5.904 1.00 86.88 180 TRP A CA 1
ATOM 1382 C C . TRP A 1 180 ? 8.273 9.681 6.817 1.00 86.88 180 TRP A C 1
ATOM 1384 O O . TRP A 1 180 ? 7.537 10.621 6.526 1.00 86.88 180 TRP A O 1
ATOM 1394 N N . ILE A 1 181 ? 8.070 8.933 7.909 1.00 89.12 181 ILE A N 1
ATOM 1395 C CA . ILE A 1 181 ? 6.890 9.139 8.766 1.00 89.12 181 ILE A CA 1
ATOM 1396 C C . ILE A 1 181 ? 6.951 10.462 9.532 1.00 89.12 181 ILE A C 1
ATOM 1398 O O . ILE A 1 181 ? 5.909 11.043 9.822 1.00 89.12 181 ILE A O 1
ATOM 1402 N N . ALA A 1 182 ? 8.156 10.968 9.815 1.00 87.75 182 ALA A N 1
ATOM 1403 C CA . ALA A 1 182 ? 8.339 12.259 10.470 1.00 87.75 182 ALA A CA 1
ATOM 1404 C C . ALA A 1 182 ? 8.193 13.448 9.499 1.00 87.75 182 ALA A C 1
ATOM 1406 O O . ALA A 1 182 ? 8.132 14.599 9.934 1.00 87.75 182 ALA A O 1
ATOM 1407 N N . GLN A 1 183 ? 8.112 13.199 8.186 1.00 86.38 183 GLN A N 1
ATOM 1408 C CA . GLN A 1 183 ? 8.014 14.269 7.195 1.00 86.38 183 GLN A CA 1
ATOM 1409 C C . GLN A 1 183 ? 6.650 14.975 7.270 1.00 86.38 183 GLN A C 1
ATOM 1411 O O . GLN A 1 183 ? 5.605 14.315 7.333 1.00 86.38 183 GLN A O 1
ATOM 1416 N N . PRO A 1 184 ? 6.611 16.319 7.187 1.00 82.62 184 PRO A N 1
ATOM 1417 C CA . PRO A 1 184 ? 5.362 17.069 7.225 1.00 82.62 184 PRO A CA 1
ATOM 1418 C C . PRO A 1 184 ? 4.331 16.604 6.186 1.00 82.62 184 PRO A C 1
ATOM 1420 O O . PRO A 1 184 ? 4.543 16.658 4.969 1.00 82.62 184 PRO A O 1
ATOM 1423 N N . GLY A 1 185 ? 3.164 16.190 6.683 1.00 83.06 185 GLY A N 1
ATOM 1424 C CA . GLY A 1 185 ? 2.028 15.726 5.885 1.00 83.06 185 GLY A CA 1
ATOM 1425 C C . GLY A 1 185 ? 2.198 14.322 5.295 1.00 83.06 185 GLY A C 1
ATOM 1426 O O . GLY A 1 185 ? 1.548 14.005 4.289 1.00 83.06 185 GLY A O 1
ATOM 1427 N N . TYR A 1 186 ? 3.073 13.497 5.878 1.00 89.69 186 TYR A N 1
ATOM 1428 C CA . TYR A 1 186 ? 3.075 12.057 5.630 1.00 89.69 186 TYR A CA 1
ATOM 1429 C C . TYR A 1 186 ? 1.752 11.421 6.074 1.00 89.69 186 TYR A C 1
ATOM 1431 O O . TYR A 1 186 ? 1.059 10.859 5.234 1.00 89.69 186 TYR A O 1
ATOM 1439 N N . ALA A 1 187 ? 1.360 11.606 7.336 1.00 93.25 187 ALA A N 1
ATOM 1440 C CA . ALA A 1 187 ? 0.040 11.270 7.870 1.00 93.25 187 ALA A CA 1
ATOM 1441 C C . ALA A 1 187 ? -0.563 12.485 8.596 1.00 93.25 187 ALA A C 1
ATOM 1443 O O . ALA A 1 187 ? 0.173 13.398 8.981 1.00 93.25 187 ALA A O 1
ATOM 1444 N N . ASP A 1 188 ? -1.886 12.515 8.763 1.00 94.44 188 ASP A N 1
ATOM 1445 C CA . ASP A 1 188 ? -2.572 13.570 9.524 1.00 94.44 188 ASP A CA 1
ATOM 1446 C C . ASP A 1 188 ? -2.495 13.314 11.032 1.00 94.44 188 ASP A C 1
ATOM 1448 O O . ASP A 1 188 ? -2.441 14.261 11.823 1.00 94.44 188 ASP A O 1
ATOM 1452 N N . ILE A 1 189 ? -2.465 12.031 11.407 1.00 94.44 189 ILE A N 1
ATOM 1453 C CA . ILE A 1 189 ? -2.255 11.541 12.768 1.00 94.44 189 ILE A CA 1
ATOM 1454 C C . ILE A 1 189 ? -1.269 10.373 12.713 1.00 94.44 189 ILE A C 1
ATOM 1456 O O . ILE A 1 189 ? -1.405 9.459 11.894 1.00 94.44 189 ILE A O 1
ATOM 1460 N N . LEU A 1 190 ? -0.285 10.402 13.606 1.00 93.75 190 LEU A N 1
ATOM 1461 C CA . LEU A 1 190 ? 0.601 9.274 13.880 1.00 93.75 190 LEU A CA 1
ATOM 1462 C C . LEU A 1 190 ? 0.186 8.646 15.204 1.00 93.75 190 LEU A C 1
ATOM 1464 O O . LEU A 1 190 ? 0.230 9.324 16.221 1.00 93.75 190 LEU A O 1
ATOM 1468 N N . CYS A 1 191 ? -0.200 7.377 15.195 1.00 94.12 191 CYS A N 1
ATOM 1469 C CA . CYS A 1 191 ? -0.449 6.612 16.412 1.00 94.12 191 CYS A CA 1
ATOM 1470 C C . CYS A 1 191 ? 0.814 5.831 16.758 1.00 94.12 191 CYS A C 1
ATOM 1472 O O . CYS A 1 191 ? 1.326 5.094 15.912 1.00 94.12 191 CYS A O 1
ATOM 1474 N N . VAL A 1 192 ? 1.327 5.986 17.974 1.00 92.75 192 VAL A N 1
ATOM 1475 C CA . VAL A 1 192 ? 2.570 5.327 18.405 1.00 92.75 192 VAL A CA 1
ATOM 1476 C C . VAL A 1 192 ? 2.335 4.428 19.609 1.00 92.75 192 VAL A C 1
ATOM 1478 O O . VAL A 1 192 ? 1.416 4.638 20.394 1.00 92.75 192 VAL A O 1
ATOM 1481 N N . LEU A 1 193 ? 3.192 3.420 19.773 1.00 88.62 193 LEU A N 1
ATOM 1482 C CA . LEU A 1 193 ? 3.052 2.438 20.847 1.00 88.62 193 LEU A CA 1
ATOM 1483 C C . LEU A 1 193 ? 3.173 3.049 22.254 1.00 88.62 193 LEU A C 1
ATOM 1485 O O . LEU A 1 193 ? 2.536 2.574 23.192 1.00 88.62 193 LEU A O 1
ATOM 1489 N N . ASN A 1 194 ? 4.046 4.046 22.420 1.00 89.56 194 ASN A N 1
ATOM 1490 C CA . ASN A 1 194 ? 4.320 4.679 23.707 1.00 89.56 194 ASN A CA 1
ATOM 1491 C C . ASN A 1 194 ? 5.009 6.047 23.549 1.00 89.56 194 ASN A C 1
ATOM 1493 O O . ASN A 1 194 ? 5.457 6.433 22.465 1.00 89.56 194 ASN A O 1
ATOM 1497 N N . ASP A 1 195 ? 5.148 6.740 24.677 1.00 91.25 195 ASP A N 1
ATOM 1498 C CA . ASP A 1 195 ? 5.779 8.055 24.795 1.00 91.25 195 ASP A CA 1
ATOM 1499 C C . ASP A 1 195 ? 7.226 8.098 24.286 1.00 91.25 195 ASP A C 1
ATOM 1501 O O . ASP A 1 195 ? 7.637 9.085 23.684 1.00 91.25 195 ASP A O 1
ATOM 1505 N N . GLN A 1 196 ? 7.996 7.022 24.449 1.00 91.12 196 GLN A N 1
ATOM 1506 C CA . GLN A 1 196 ? 9.376 6.984 23.963 1.00 91.12 196 GLN A CA 1
ATOM 1507 C C . GLN A 1 196 ? 9.430 7.015 22.428 1.00 91.12 196 GLN A C 1
ATOM 1509 O O . GLN A 1 196 ? 10.266 7.710 21.846 1.00 91.12 196 GLN A O 1
ATOM 1514 N N . VAL A 1 197 ? 8.528 6.288 21.761 1.00 90.06 197 VAL A N 1
ATOM 1515 C CA . VAL A 1 197 ? 8.396 6.329 20.296 1.00 90.06 197 VAL A CA 1
ATOM 1516 C C . VAL A 1 197 ? 7.872 7.692 19.847 1.00 90.06 197 VAL A C 1
ATOM 1518 O O . VAL A 1 197 ? 8.387 8.242 18.872 1.00 90.06 197 VAL A O 1
ATOM 1521 N N . ARG A 1 198 ? 6.905 8.271 20.573 1.00 90.31 198 ARG A N 1
ATOM 1522 C CA . ARG A 1 198 ? 6.414 9.635 20.316 1.00 90.31 198 ARG A CA 1
ATOM 1523 C C . ARG A 1 198 ? 7.570 10.626 20.274 1.00 90.31 198 ARG A C 1
ATOM 1525 O O . ARG A 1 198 ? 7.738 11.329 19.280 1.00 90.31 198 ARG A O 1
ATOM 1532 N N . ASP A 1 199 ? 8.369 10.660 21.333 1.00 89.81 199 ASP A N 1
ATOM 1533 C CA . ASP A 1 199 ? 9.442 11.638 21.492 1.00 89.81 199 ASP A CA 1
ATOM 1534 C C . ASP A 1 199 ? 10.526 11.453 20.419 1.00 89.81 199 ASP A C 1
ATOM 1536 O O . ASP A 1 199 ? 11.018 12.431 19.850 1.00 89.81 199 ASP A O 1
ATOM 1540 N N . TYR A 1 200 ? 10.830 10.201 20.060 1.00 88.44 200 TYR A N 1
ATOM 1541 C CA . TYR A 1 200 ? 11.736 9.891 18.957 1.00 88.44 200 TYR A CA 1
ATOM 1542 C C . TYR A 1 200 ? 11.223 10.437 17.615 1.00 88.44 200 TYR A C 1
ATOM 1544 O O . TYR A 1 200 ? 11.955 11.135 16.910 1.00 88.44 200 TYR A O 1
ATOM 1552 N N . VAL A 1 201 ? 9.952 10.205 17.283 1.00 85.81 201 VAL A N 1
ATOM 1553 C CA . VAL A 1 201 ? 9.351 10.697 16.033 1.00 85.81 201 VAL A CA 1
ATOM 1554 C C . VAL A 1 201 ? 9.264 12.230 16.012 1.00 85.81 201 VAL A C 1
ATOM 1556 O O . VAL A 1 201 ? 9.528 12.836 14.971 1.00 85.81 201 VAL A O 1
ATOM 1559 N N . ILE A 1 202 ? 8.978 12.879 17.150 1.00 87.00 202 ILE A N 1
ATOM 1560 C CA . ILE A 1 202 ? 9.020 14.351 17.276 1.00 87.00 202 ILE A CA 1
ATOM 1561 C C . ILE A 1 202 ? 10.431 14.874 17.010 1.00 87.00 202 ILE A C 1
ATOM 1563 O O . ILE A 1 202 ? 10.589 15.848 16.272 1.00 87.00 202 ILE A O 1
ATOM 1567 N N . SER A 1 203 ? 11.458 14.220 17.563 1.00 84.69 203 SER A N 1
ATOM 1568 C CA . SER A 1 203 ? 12.855 14.612 17.340 1.00 84.69 203 SER A CA 1
ATOM 1569 C C . SER A 1 203 ? 13.266 14.520 15.864 1.00 84.69 203 SER A C 1
ATOM 1571 O O . SER A 1 203 ? 14.062 15.331 15.395 1.00 84.69 203 SER A O 1
ATOM 1573 N N . GLY A 1 204 ? 12.653 13.598 15.112 1.00 78.06 204 GLY A N 1
ATOM 1574 C CA . GLY A 1 204 ? 12.801 13.468 13.660 1.00 78.06 204 GLY A CA 1
ATOM 1575 C C . GLY A 1 204 ? 11.988 14.474 12.832 1.00 78.06 204 GLY A C 1
ATOM 1576 O O . GLY A 1 204 ? 12.083 14.461 11.608 1.00 78.06 204 GLY A O 1
ATOM 1577 N N . GLY A 1 205 ? 11.190 15.343 13.465 1.00 77.75 205 GLY A N 1
ATOM 1578 C CA . GLY A 1 205 ? 10.373 16.368 12.802 1.00 77.75 205 GLY A CA 1
ATOM 1579 C C . GLY A 1 205 ? 8.870 16.072 12.733 1.00 77.75 205 GLY A C 1
ATOM 1580 O O . GLY A 1 205 ? 8.113 16.909 12.225 1.00 77.75 205 GLY A O 1
ATOM 1581 N N . GLY A 1 206 ? 8.425 14.933 13.272 1.00 67.25 206 GLY A N 1
ATOM 1582 C CA . GLY A 1 206 ? 7.022 14.529 13.288 1.00 67.25 206 GLY A CA 1
ATOM 1583 C C . GLY A 1 206 ? 6.140 15.476 14.106 1.00 67.25 206 GLY A C 1
ATOM 1584 O O . GLY A 1 206 ? 6.557 16.048 15.114 1.00 67.25 206 GLY A O 1
ATOM 1585 N N . ARG A 1 207 ? 4.892 15.661 13.665 1.00 70.31 207 ARG A N 1
ATOM 1586 C CA . ARG A 1 207 ? 3.888 16.522 14.317 1.00 70.31 207 ARG A CA 1
ATOM 1587 C C . ARG A 1 207 ? 2.549 15.783 14.382 1.00 70.31 207 ARG A C 1
ATOM 1589 O O . ARG A 1 207 ? 2.277 14.978 13.503 1.00 70.31 207 ARG A O 1
ATOM 1596 N N . ARG A 1 208 ? 1.709 16.112 15.377 1.00 70.62 208 ARG A N 1
ATOM 1597 C CA . ARG A 1 208 ? 0.377 15.504 15.626 1.00 70.62 208 ARG A CA 1
ATOM 1598 C C . ARG A 1 208 ? 0.438 13.989 15.859 1.00 70.62 208 ARG A C 1
ATOM 1600 O O . ARG A 1 208 ? 0.011 13.190 15.031 1.00 70.62 208 ARG A O 1
ATOM 1607 N N . ILE A 1 209 ? 0.979 13.629 17.019 1.00 73.75 209 ILE A N 1
ATOM 1608 C CA . ILE A 1 209 ? 1.123 12.243 17.465 1.00 73.75 209 ILE A CA 1
ATOM 1609 C C . ILE A 1 209 ? 0.080 11.962 18.550 1.00 73.75 209 ILE A C 1
ATOM 1611 O O . ILE A 1 209 ? -0.060 12.774 19.468 1.00 73.75 209 ILE A O 1
ATOM 1615 N N . ALA A 1 210 ? -0.650 10.860 18.393 1.00 63.31 210 ALA A N 1
ATOM 1616 C CA . ALA A 1 210 ? -1.665 10.343 19.304 1.00 63.31 210 ALA A CA 1
ATOM 1617 C C . ALA A 1 210 ? -1.156 9.096 20.035 1.00 63.31 210 ALA A C 1
ATOM 1619 O O . ALA A 1 210 ? -0.439 8.285 19.399 1.00 63.31 210 ALA A O 1
#